Protein AF-A0A6N8BEB8-F1 (afdb_monomer_lite)

Structure (mmCIF, N/CA/C/O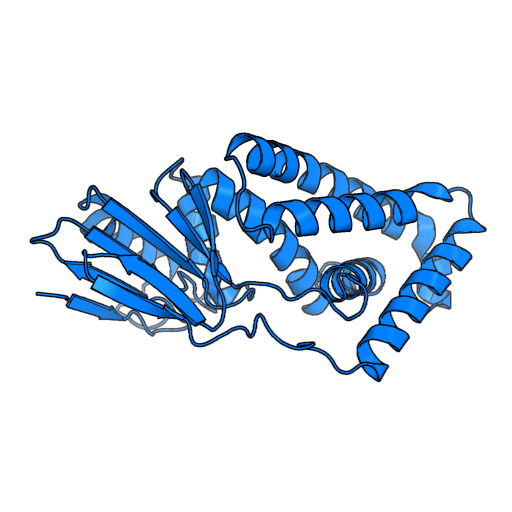 backbone):
data_AF-A0A6N8BEB8-F1
#
_entry.id   AF-A0A6N8BEB8-F1
#
loop_
_atom_site.group_PDB
_atom_site.id
_atom_site.type_symbol
_atom_site.label_atom_id
_atom_site.label_alt_id
_atom_site.label_comp_id
_atom_site.label_asym_id
_atom_site.label_entity_id
_atom_site.label_seq_id
_atom_site.pdbx_PDB_ins_code
_atom_site.Cartn_x
_atom_site.Cartn_y
_atom_site.Cartn_z
_atom_site.occupancy
_atom_site.B_iso_or_equiv
_atom_site.auth_seq_id
_atom_site.auth_comp_id
_atom_site.auth_asym_id
_atom_site.auth_atom_id
_atom_site.pdbx_PDB_model_num
ATOM 1 N N . MET A 1 1 ? -21.397 -2.251 20.536 1.00 59.94 1 MET A N 1
ATOM 2 C CA . MET A 1 1 ? -22.229 -1.569 19.515 1.00 59.94 1 MET A CA 1
ATOM 3 C C . MET A 1 1 ? -21.236 -0.918 18.598 1.00 59.94 1 MET A C 1
ATOM 5 O O . MET A 1 1 ? -20.531 -0.017 19.049 1.00 59.94 1 MET A O 1
ATOM 9 N N . LEU A 1 2 ? -21.157 -1.422 17.370 1.00 70.12 2 LEU A N 1
ATOM 10 C CA . LEU A 1 2 ? -20.237 -0.918 16.365 1.00 70.12 2 LEU A CA 1
ATOM 11 C C . LEU A 1 2 ? -20.570 0.546 16.073 1.00 70.12 2 LEU A C 1
ATOM 13 O O . LEU A 1 2 ? -21.728 0.891 15.826 1.00 70.12 2 LEU A O 1
ATOM 17 N N . LYS A 1 3 ? -19.563 1.409 16.151 1.00 73.38 3 LYS A N 1
ATOM 18 C CA . LYS A 1 3 ? -19.675 2.814 15.772 1.00 73.38 3 LYS A CA 1
ATOM 19 C C . LYS A 1 3 ? -18.838 3.043 14.525 1.00 73.38 3 LYS A C 1
ATOM 21 O O . LYS A 1 3 ? -17.680 2.635 14.473 1.00 73.38 3 LYS A O 1
ATOM 26 N N . LEU A 1 4 ? -19.434 3.719 13.548 1.00 73.06 4 LEU A N 1
ATOM 27 C CA . LEU A 1 4 ? -18.742 4.236 12.377 1.00 73.06 4 LEU A CA 1
ATOM 28 C C . LEU A 1 4 ? -18.465 5.722 12.605 1.00 73.06 4 LEU A C 1
ATOM 30 O O . LEU A 1 4 ? -19.387 6.512 12.806 1.00 73.06 4 LEU A O 1
ATOM 34 N N . CYS A 1 5 ? -17.192 6.095 12.584 1.00 68.06 5 CYS A N 1
ATOM 35 C CA . CYS A 1 5 ? -16.765 7.475 12.441 1.00 68.06 5 CYS A CA 1
ATOM 36 C C . CYS A 1 5 ? -16.209 7.631 11.029 1.00 68.06 5 CYS A C 1
ATOM 38 O O . CYS A 1 5 ? -15.211 7.011 10.671 1.00 68.06 5 CYS A O 1
ATOM 40 N N . MET A 1 6 ? -16.898 8.426 10.221 1.00 64.31 6 MET A N 1
ATOM 41 C CA . MET A 1 6 ? -16.512 8.697 8.847 1.00 64.31 6 MET A CA 1
ATOM 42 C C . MET A 1 6 ? -16.010 10.134 8.764 1.00 64.31 6 MET A C 1
ATOM 44 O O . MET A 1 6 ? -16.710 11.056 9.190 1.00 64.31 6 MET A O 1
ATOM 48 N N . ILE A 1 7 ? -14.802 10.325 8.241 1.00 62.53 7 ILE A N 1
ATOM 49 C CA . ILE A 1 7 ? -14.177 11.643 8.136 1.00 62.53 7 ILE A CA 1
ATOM 50 C C . ILE A 1 7 ? -14.038 11.977 6.656 1.00 62.53 7 ILE A C 1
ATOM 52 O O . ILE A 1 7 ? -12.959 11.935 6.074 1.00 62.53 7 ILE A O 1
ATOM 56 N N . LEU A 1 8 ? -15.172 12.318 6.040 1.00 57.31 8 LEU A N 1
ATOM 57 C CA . LEU A 1 8 ? -15.208 12.806 4.666 1.00 57.31 8 LEU A CA 1
ATOM 58 C C . LEU A 1 8 ? -14.978 14.311 4.677 1.00 57.31 8 LEU A C 1
ATOM 60 O O . LEU A 1 8 ? -15.895 15.093 4.926 1.00 57.31 8 LEU A O 1
ATOM 64 N N . SER A 1 9 ? -13.758 14.742 4.402 1.00 48.00 9 SER A N 1
ATOM 65 C CA . SER A 1 9 ? -13.562 16.125 3.957 1.00 48.00 9 SER A CA 1
ATOM 66 C C . SER A 1 9 ? -12.723 16.235 2.692 1.00 48.00 9 SER A C 1
ATOM 68 O O . SER A 1 9 ? -12.856 17.234 1.993 1.00 48.00 9 SER A O 1
ATOM 70 N N . SER A 1 10 ? -11.917 15.223 2.340 1.00 50.91 10 SER A N 1
ATOM 71 C CA . SER A 1 10 ? -11.175 15.197 1.064 1.00 50.91 10 SER A CA 1
ATOM 72 C C . SER A 1 10 ? -10.514 13.852 0.708 1.00 50.91 10 SER A C 1
ATOM 74 O O . SER A 1 10 ? -9.694 13.820 -0.202 1.00 50.91 10 SER A O 1
ATOM 76 N N . GLY A 1 11 ? -10.827 12.754 1.394 1.00 59.22 11 GLY A N 1
ATOM 77 C CA . GLY A 1 11 ? -10.307 11.410 1.119 1.00 59.22 11 GLY A CA 1
ATOM 78 C C . GLY A 1 11 ? -11.108 10.363 1.883 1.00 59.22 11 GLY A C 1
ATOM 79 O O . GLY A 1 11 ? -12.082 10.709 2.559 1.00 59.22 11 GLY A O 1
ATOM 80 N N . ASP A 1 12 ? -10.694 9.109 1.773 1.00 73.94 12 ASP A N 1
ATOM 81 C CA . ASP A 1 12 ? -11.498 7.957 2.174 1.00 73.94 12 ASP A CA 1
ATOM 82 C C . ASP A 1 12 ? -11.183 7.473 3.601 1.00 73.94 12 ASP A C 1
ATOM 84 O O . ASP A 1 12 ? -11.052 6.288 3.836 1.00 73.94 12 ASP A O 1
ATOM 88 N N . PHE A 1 13 ? -11.097 8.353 4.607 1.00 86.56 13 PHE A N 1
ATOM 89 C CA . PHE A 1 13 ? -10.799 7.912 5.980 1.00 86.56 13 PHE A CA 1
ATOM 90 C C . PHE A 1 13 ? -12.043 7.404 6.736 1.00 86.56 13 PHE A C 1
ATOM 92 O O . PHE A 1 13 ? -12.910 8.183 7.161 1.00 86.56 13 PHE A O 1
ATOM 99 N N . PHE A 1 14 ? -12.077 6.093 6.999 1.00 89.19 14 PHE A N 1
ATOM 100 C CA . PHE A 1 14 ? -13.080 5.440 7.841 1.00 89.19 14 PHE A CA 1
ATOM 101 C C . PHE A 1 14 ? -12.463 4.855 9.114 1.00 89.19 14 PHE A C 1
ATOM 103 O O . PHE A 1 14 ? -11.438 4.176 9.088 1.00 89.19 14 PHE A O 1
ATOM 110 N N . LEU A 1 15 ? -13.138 5.062 10.242 1.00 90.69 15 LEU A N 1
ATOM 111 C CA . LEU A 1 15 ? -12.816 4.424 11.511 1.00 90.69 15 LEU A CA 1
ATOM 112 C C . LEU A 1 15 ? -14.036 3.658 12.023 1.00 90.69 15 LEU A C 1
ATOM 114 O O . LEU A 1 15 ? -15.044 4.245 12.427 1.00 90.69 15 LEU A O 1
ATOM 118 N N . LEU A 1 16 ? -13.920 2.337 12.046 1.00 91.75 16 LEU A N 1
ATOM 119 C CA . LEU A 1 16 ? -14.873 1.438 12.686 1.00 91.75 16 LEU A CA 1
ATOM 120 C C . LEU A 1 16 ? -14.330 1.060 14.060 1.00 91.75 16 LEU A C 1
ATOM 122 O O . LEU A 1 16 ? -13.160 0.714 14.186 1.00 91.75 16 LEU A O 1
ATOM 126 N N . TYR A 1 17 ? -15.150 1.117 15.104 1.00 92.69 17 TYR A N 1
ATOM 127 C CA . TYR A 1 17 ? -14.704 0.699 16.432 1.00 92.69 17 TYR A CA 1
ATOM 128 C C . TYR A 1 17 ? -15.833 0.137 17.292 1.00 92.69 17 TYR A C 1
ATOM 130 O O . TYR A 1 17 ? -16.992 0.549 17.185 1.00 92.69 17 TYR A O 1
ATOM 138 N N . ASP A 1 18 ? -15.481 -0.768 18.204 1.00 91.44 18 ASP A N 1
ATOM 139 C CA . ASP A 1 18 ? -16.365 -1.224 19.275 1.00 91.44 18 ASP A CA 1
ATOM 140 C C . ASP A 1 18 ? -15.627 -1.154 20.614 1.00 91.44 18 ASP A C 1
ATOM 142 O O . ASP A 1 18 ? -14.751 -1.963 20.907 1.00 91.44 18 ASP A O 1
ATOM 146 N N . LYS A 1 19 ? -16.028 -0.192 21.455 1.00 89.56 19 LYS A N 1
ATOM 147 C CA . LYS A 1 19 ? -15.457 0.010 22.796 1.00 89.56 19 LYS A CA 1
ATOM 148 C C . LYS A 1 19 ? -15.661 -1.180 23.729 1.00 89.56 19 LYS A C 1
ATOM 150 O O . LYS A 1 19 ? -14.875 -1.357 24.643 1.00 89.56 19 LYS A O 1
ATOM 155 N N . LYS A 1 20 ? -16.716 -1.981 23.537 1.00 89.38 20 LYS A N 1
ATOM 156 C CA . LYS A 1 20 ? -16.955 -3.159 24.388 1.00 89.38 20 LYS A CA 1
ATOM 157 C C . LYS A 1 20 ? -15.998 -4.300 24.059 1.00 89.38 20 LYS A C 1
ATOM 159 O O . LYS A 1 20 ? -15.663 -5.073 24.943 1.00 89.38 20 LYS A O 1
ATOM 164 N N . LYS A 1 21 ? -15.609 -4.412 22.788 1.00 88.81 21 LYS A N 1
ATOM 165 C CA . LYS A 1 21 ? -14.668 -5.425 22.289 1.00 88.81 21 LYS A CA 1
ATOM 166 C C . LYS A 1 21 ? -13.223 -4.908 22.277 1.00 88.81 21 LYS A C 1
ATOM 168 O O . LYS A 1 21 ? -12.351 -5.584 21.749 1.00 88.81 21 LYS A O 1
ATOM 173 N N . ASP A 1 22 ? -13.014 -3.688 22.769 1.00 93.81 22 ASP A N 1
ATOM 174 C CA . ASP A 1 22 ? -11.758 -2.946 22.739 1.00 93.81 22 ASP A CA 1
ATOM 175 C C . ASP A 1 22 ? -10.965 -3.107 21.430 1.00 93.81 22 ASP A C 1
ATOM 177 O O . ASP A 1 22 ? -9.808 -3.524 21.393 1.00 93.81 22 ASP A O 1
ATOM 181 N N . THR A 1 23 ? -11.658 -2.861 20.316 1.00 94.88 23 THR A N 1
ATOM 182 C CA . THR A 1 23 ? -11.110 -3.045 18.971 1.00 94.88 23 THR A CA 1
ATOM 183 C C . THR A 1 23 ? -11.434 -1.849 18.080 1.00 94.88 23 THR A C 1
ATOM 185 O O . THR A 1 23 ? -12.540 -1.296 18.159 1.00 94.88 23 THR A O 1
ATOM 188 N N . CYS A 1 24 ? -10.514 -1.495 17.180 1.00 95.31 24 CYS A N 1
ATOM 189 C CA . CYS A 1 24 ? -10.757 -0.571 16.073 1.00 95.31 24 CYS A CA 1
ATOM 190 C C . CYS A 1 24 ? -10.187 -1.073 14.733 1.00 95.31 24 CYS A C 1
ATOM 192 O O . CYS A 1 24 ? -9.226 -1.837 14.687 1.00 95.31 24 CYS A O 1
ATOM 194 N N . LEU A 1 25 ? -10.801 -0.628 13.636 1.00 95.38 25 LEU A N 1
ATOM 195 C CA . LEU A 1 25 ? -10.371 -0.838 12.258 1.00 95.38 25 LEU A CA 1
ATOM 196 C C . LEU A 1 25 ? -10.294 0.519 11.558 1.00 95.38 25 LEU A C 1
ATOM 198 O O . LEU A 1 25 ? -11.311 1.186 11.349 1.00 95.38 25 LEU A O 1
ATOM 202 N N . VAL A 1 26 ? -9.076 0.906 11.202 1.00 95.31 26 VAL A N 1
ATOM 203 C CA . VAL A 1 26 ? -8.749 2.109 10.438 1.00 95.31 26 VAL A CA 1
ATOM 204 C C . VAL A 1 26 ? -8.699 1.721 8.964 1.00 95.31 26 VAL A C 1
ATOM 206 O O . VAL A 1 26 ? -7.881 0.897 8.575 1.00 95.31 26 VAL A O 1
ATOM 209 N N . THR A 1 27 ? -9.573 2.286 8.139 1.00 93.38 27 THR A N 1
ATOM 210 C CA . THR A 1 27 ? -9.623 2.015 6.696 1.00 93.38 27 THR A CA 1
ATOM 211 C C . THR A 1 27 ? -9.309 3.279 5.911 1.00 93.38 27 THR A C 1
ATOM 213 O O . THR A 1 27 ? -9.845 4.336 6.244 1.00 93.38 27 THR A O 1
ATOM 216 N N . ASP A 1 28 ? -8.450 3.153 4.895 1.00 91.06 28 ASP A N 1
ATOM 217 C CA . ASP A 1 28 ? -8.121 4.214 3.932 1.00 91.06 28 ASP A CA 1
ATOM 218 C C . ASP A 1 28 ? -7.786 5.555 4.609 1.00 91.06 28 ASP A C 1
ATOM 220 O O . ASP A 1 28 ? -8.343 6.610 4.319 1.00 91.06 28 ASP A O 1
ATOM 224 N N . CYS A 1 29 ? -6.856 5.516 5.567 1.00 88.75 29 CYS A N 1
ATOM 225 C CA . CYS A 1 29 ? -6.402 6.684 6.315 1.00 88.75 29 CYS A CA 1
ATOM 226 C C . CYS A 1 29 ? -5.677 7.685 5.402 1.00 88.75 29 CYS A C 1
ATOM 228 O O . CYS A 1 29 ? -4.447 7.751 5.392 1.00 88.75 29 CYS A O 1
ATOM 230 N N . GLY A 1 30 ? -6.425 8.481 4.641 1.00 83.94 30 GLY A N 1
ATOM 231 C CA . GLY A 1 30 ? -5.853 9.483 3.765 1.00 83.94 30 GLY A CA 1
ATOM 232 C C . GLY A 1 30 ? -6.780 10.622 3.349 1.00 83.94 30 GLY A C 1
ATOM 233 O O . GLY A 1 30 ? -7.982 10.637 3.618 1.00 83.94 30 GLY A O 1
ATOM 234 N N . GLY A 1 31 ? -6.166 11.635 2.736 1.00 77.62 31 GLY A N 1
ATOM 235 C CA . GLY A 1 31 ? -6.820 12.863 2.286 1.00 77.62 31 GLY A CA 1
ATOM 236 C C . GLY A 1 31 ? -6.114 13.496 1.087 1.00 77.62 31 GLY A C 1
ATOM 237 O O . GLY A 1 31 ? -4.887 13.567 1.051 1.00 77.62 31 GLY A O 1
ATOM 238 N N . ARG A 1 32 ? -6.876 14.018 0.116 1.00 67.69 32 ARG A N 1
ATOM 239 C CA . ARG A 1 32 ? -6.361 14.658 -1.116 1.00 67.69 32 ARG A CA 1
ATOM 240 C C . ARG A 1 32 ? -5.729 16.034 -0.902 1.00 67.69 32 ARG A C 1
ATOM 242 O O . ARG A 1 32 ? -5.237 16.633 -1.856 1.00 67.69 32 ARG A O 1
ATOM 249 N N . SER A 1 33 ? -5.760 16.583 0.313 1.00 56.56 33 SER A N 1
ATOM 250 C CA . SER A 1 33 ? -5.409 17.982 0.538 1.00 56.56 33 SER A CA 1
ATOM 251 C C . SER A 1 33 ? -4.602 18.267 1.807 1.00 56.56 33 SER A C 1
ATOM 253 O O . SER A 1 33 ? -5.086 18.097 2.924 1.00 56.56 33 SER A O 1
ATOM 255 N N . ASN A 1 34 ? -3.451 18.919 1.604 1.00 52.69 34 ASN A N 1
ATOM 256 C CA . ASN A 1 34 ? -2.717 19.679 2.626 1.00 52.69 34 ASN A CA 1
ATOM 257 C C . ASN A 1 34 ? -3.251 21.114 2.832 1.00 52.69 34 ASN A C 1
ATOM 259 O O . ASN A 1 34 ? -2.788 21.829 3.719 1.00 52.69 34 ASN A O 1
ATOM 263 N N . LYS A 1 35 ? -4.209 21.578 2.018 1.00 52.84 35 LYS A N 1
ATOM 264 C CA . LYS A 1 35 ? -4.905 22.854 2.247 1.00 52.84 35 LYS A CA 1
ATOM 265 C C . LYS A 1 35 ? -5.856 22.697 3.443 1.00 52.84 35 LYS A C 1
ATOM 267 O O . LYS A 1 35 ? -6.398 21.615 3.664 1.00 52.84 35 LYS A O 1
ATOM 272 N N . LYS A 1 36 ? -6.059 23.764 4.227 1.00 52.12 36 LYS A N 1
ATOM 273 C CA . LYS A 1 36 ? -7.033 23.809 5.335 1.00 52.12 36 LYS A CA 1
ATOM 274 C C . LYS A 1 36 ? -8.433 23.505 4.788 1.00 52.12 36 LYS A C 1
ATOM 276 O O . LYS A 1 36 ? -9.059 24.380 4.198 1.00 52.12 36 LYS A O 1
ATOM 281 N N . TYR A 1 37 ? -8.920 22.280 4.952 1.00 53.78 37 TYR A N 1
ATOM 282 C CA . TYR A 1 37 ? -10.279 21.920 4.554 1.00 53.78 37 TYR A CA 1
ATOM 283 C C . TYR A 1 37 ? -11.232 22.178 5.721 1.00 53.78 37 TYR A C 1
ATOM 285 O O . TYR A 1 37 ? -11.291 21.395 6.656 1.00 53.78 37 TYR A O 1
ATOM 293 N N . ILE A 1 38 ? -11.921 23.325 5.654 1.00 53.47 38 ILE A N 1
ATOM 294 C CA . ILE A 1 38 ? -13.363 23.623 5.862 1.00 53.47 38 ILE A CA 1
ATOM 295 C C . ILE A 1 38 ? -14.132 22.978 7.055 1.00 53.47 38 ILE A C 1
ATOM 297 O O . ILE A 1 38 ? -15.270 23.353 7.307 1.00 53.47 38 ILE A O 1
ATOM 301 N N . PHE A 1 39 ? -13.551 22.128 7.906 1.00 55.50 39 PHE A N 1
ATOM 302 C CA . PHE A 1 39 ? -14.134 21.772 9.206 1.00 55.50 39 PHE A CA 1
ATOM 303 C C . PHE A 1 39 ? -13.389 22.514 10.315 1.00 55.50 39 PHE A C 1
ATOM 305 O O . PHE A 1 39 ? -12.313 22.110 10.756 1.00 55.50 39 PHE A O 1
ATOM 312 N N . LYS A 1 40 ? -13.944 23.654 10.744 1.00 67.12 40 LYS A N 1
ATOM 313 C CA . LYS A 1 40 ? -13.368 24.506 11.803 1.00 67.12 40 LYS A CA 1
ATOM 314 C C . LYS A 1 40 ? -11.888 24.885 11.567 1.00 67.12 40 LYS A C 1
ATOM 316 O O . LYS A 1 40 ? -11.111 24.924 12.518 1.00 67.12 40 LYS A O 1
ATOM 321 N N . ASN A 1 41 ? -11.490 25.162 10.319 1.00 74.50 41 ASN A N 1
ATOM 322 C CA . ASN A 1 41 ? -10.129 25.584 9.93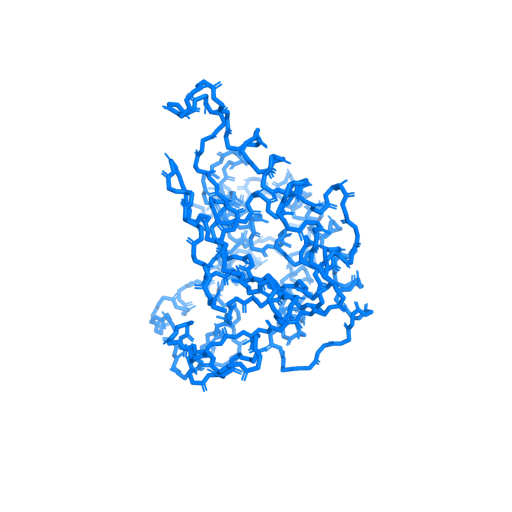7 1.00 74.50 41 ASN A CA 1
ATOM 323 C C . ASN A 1 41 ? -8.998 24.571 10.217 1.00 74.50 41 ASN A C 1
ATOM 325 O O . ASN A 1 41 ? -7.847 24.978 10.388 1.00 74.50 41 ASN A O 1
ATOM 329 N N . LYS A 1 42 ? -9.296 23.267 10.245 1.00 76.62 42 LYS A N 1
ATOM 330 C CA . LYS A 1 42 ? -8.302 22.198 10.433 1.00 76.62 42 LYS A CA 1
ATOM 331 C C . LYS A 1 42 ? -7.873 21.560 9.108 1.00 76.62 42 LYS A C 1
ATOM 333 O O . LYS A 1 42 ? -8.651 21.486 8.162 1.00 76.62 42 LYS A O 1
ATOM 338 N N . THR A 1 43 ? -6.620 21.128 9.024 1.00 79.81 43 THR A N 1
ATOM 339 C CA . THR A 1 43 ? -6.109 20.280 7.936 1.00 79.81 43 THR A CA 1
ATOM 340 C C . THR A 1 43 ? -6.478 18.813 8.176 1.00 79.81 43 THR A C 1
ATOM 342 O O . THR A 1 43 ? -6.890 18.444 9.277 1.00 79.81 43 THR A O 1
ATOM 345 N N . PHE A 1 44 ? -6.303 17.953 7.168 1.00 81.44 44 PHE A N 1
ATOM 346 C CA . PHE A 1 44 ? -6.430 16.503 7.356 1.00 81.44 44 PHE A CA 1
ATOM 347 C C . PHE A 1 44 ? -5.490 15.988 8.457 1.00 81.44 44 PHE A C 1
ATOM 349 O O . PHE A 1 44 ? -5.921 15.222 9.311 1.00 81.44 44 PHE A O 1
ATOM 356 N N . LEU A 1 45 ? -4.244 16.472 8.492 1.00 84.12 45 LEU A N 1
ATOM 357 C CA . LEU A 1 45 ? -3.258 16.076 9.501 1.00 84.12 45 LEU A CA 1
ATOM 358 C C . LEU A 1 45 ? -3.683 16.475 10.918 1.00 84.12 45 LEU A C 1
ATOM 360 O O . LEU A 1 45 ? -3.536 15.684 11.843 1.00 84.12 45 LEU A O 1
ATOM 364 N N . ASP A 1 46 ? -4.285 17.656 11.082 1.00 85.75 46 ASP A N 1
ATOM 365 C CA . ASP A 1 46 ? -4.838 18.073 12.376 1.00 85.75 46 ASP A CA 1
ATOM 366 C C . ASP A 1 46 ? -5.977 17.150 12.828 1.00 85.75 46 ASP A C 1
ATOM 368 O O . ASP A 1 46 ? -6.125 16.866 14.016 1.00 85.75 46 ASP A O 1
ATOM 372 N N . ILE A 1 47 ? -6.824 16.714 11.891 1.00 84.75 47 ILE A N 1
ATOM 373 C CA . ILE A 1 47 ? -7.932 15.804 12.191 1.00 84.75 47 ILE A CA 1
ATOM 374 C C . ILE A 1 47 ? -7.393 14.416 12.536 1.00 84.75 47 ILE A C 1
ATOM 376 O O . ILE A 1 47 ? -7.830 13.840 13.532 1.00 84.75 47 ILE A O 1
ATOM 380 N N . LEU A 1 48 ? -6.426 13.912 11.766 1.00 88.38 48 LEU A N 1
ATOM 381 C CA . LEU A 1 48 ? -5.750 12.648 12.030 1.00 88.38 48 LEU A CA 1
ATOM 382 C C . LEU A 1 48 ? -5.138 12.639 13.433 1.00 88.38 48 LEU A C 1
ATOM 384 O O . LEU A 1 48 ? -5.422 11.724 14.195 1.00 88.38 48 LEU A O 1
ATOM 388 N N . ASP A 1 49 ? -4.407 13.686 13.820 1.00 89.50 49 ASP A N 1
ATOM 389 C CA . ASP A 1 49 ? -3.812 13.780 15.159 1.00 89.50 49 ASP A CA 1
ATOM 390 C C . ASP A 1 49 ? -4.860 13.798 16.273 1.00 89.50 49 ASP A C 1
ATOM 392 O O . ASP A 1 49 ? -4.659 13.208 17.335 1.00 89.50 49 ASP A O 1
ATOM 396 N N . ILE A 1 50 ? -6.001 14.457 16.056 1.00 89.19 50 ILE A N 1
ATOM 397 C CA . ILE A 1 50 ? -7.095 14.457 17.033 1.00 89.19 50 ILE A CA 1
ATOM 398 C C . ILE A 1 50 ? -7.693 13.056 17.169 1.00 89.19 50 ILE A C 1
ATOM 400 O O . ILE A 1 50 ? -7.943 12.607 18.287 1.00 89.19 50 ILE A O 1
ATOM 404 N N . VAL A 1 51 ? -7.956 12.384 16.050 1.00 90.06 51 VAL A N 1
ATOM 405 C CA . VAL A 1 51 ? -8.584 11.058 16.021 1.00 90.06 51 VAL A CA 1
ATOM 406 C C . VAL A 1 51 ? -7.643 10.004 16.587 1.00 90.06 51 VAL A C 1
ATOM 408 O O . VAL A 1 51 ? -8.077 9.170 17.380 1.00 90.06 51 VAL A O 1
ATOM 411 N N . ASP A 1 52 ? -6.361 10.083 16.247 1.00 93.56 52 ASP A N 1
ATOM 412 C CA . ASP A 1 52 ? -5.326 9.206 16.772 1.00 93.56 52 ASP A CA 1
ATOM 413 C C . ASP A 1 52 ? -5.254 9.311 18.300 1.00 93.56 52 ASP A C 1
ATOM 415 O O . ASP A 1 52 ? -5.531 8.347 19.015 1.00 93.56 52 ASP A O 1
ATOM 419 N N . ASN A 1 53 ? -5.023 10.522 18.815 1.00 93.19 53 ASN A N 1
ATOM 420 C CA . ASN A 1 53 ? -4.815 10.742 20.245 1.00 93.19 53 ASN A CA 1
ATOM 421 C C . ASN A 1 53 ? -6.073 10.555 21.101 1.00 93.19 53 ASN A C 1
ATOM 423 O O . ASN A 1 53 ? -5.964 10.205 22.275 1.00 93.19 53 ASN A O 1
ATOM 427 N N . LYS A 1 54 ? -7.270 10.827 20.565 1.00 90.81 54 LYS A N 1
ATOM 428 C CA . LYS A 1 54 ? -8.519 10.750 21.348 1.00 90.81 54 LYS A CA 1
ATOM 429 C C . LYS A 1 54 ? -9.288 9.453 21.163 1.00 90.81 54 LYS A C 1
ATOM 431 O O . LYS A 1 54 ? -10.152 9.154 21.989 1.00 90.81 54 LYS A O 1
ATOM 436 N N . ILE A 1 55 ? -9.053 8.729 20.072 1.00 91.56 55 ILE A N 1
ATOM 437 C CA . ILE A 1 55 ? -9.859 7.564 19.709 1.00 91.56 55 ILE A CA 1
ATOM 438 C C . ILE A 1 55 ? -8.961 6.353 19.478 1.00 91.56 55 ILE A C 1
ATOM 440 O O . ILE A 1 55 ? -9.022 5.437 20.289 1.00 91.56 55 ILE A O 1
ATOM 444 N N . ILE A 1 56 ? -8.132 6.341 18.428 1.00 94.25 56 ILE A N 1
ATOM 445 C CA . ILE A 1 56 ? -7.412 5.130 17.981 1.00 94.25 56 ILE A CA 1
ATOM 446 C C . ILE A 1 56 ? -6.462 4.607 19.063 1.00 94.25 56 ILE A C 1
ATOM 448 O O . ILE A 1 56 ? -6.472 3.413 19.359 1.00 94.25 56 ILE A O 1
ATOM 452 N N . LYS A 1 57 ? -5.701 5.500 19.706 1.00 94.94 57 LYS A N 1
ATOM 453 C CA . LYS A 1 57 ? -4.703 5.140 20.724 1.00 94.94 57 LYS A CA 1
ATOM 454 C C . LYS A 1 57 ? -5.291 4.425 21.942 1.00 94.94 57 LYS A C 1
ATOM 456 O O . LYS A 1 57 ? -4.568 3.707 22.621 1.00 94.94 57 LYS A O 1
ATOM 461 N N . ASN A 1 58 ? -6.586 4.604 22.198 1.00 94.88 58 ASN A N 1
ATOM 462 C CA . ASN A 1 58 ? -7.269 4.080 23.381 1.00 94.88 58 ASN A CA 1
ATOM 463 C C . ASN A 1 58 ? -7.790 2.644 23.225 1.00 94.88 58 ASN A C 1
ATOM 465 O O . ASN A 1 58 ? -8.446 2.171 24.143 1.00 94.88 58 ASN A O 1
ATOM 469 N N . PHE A 1 59 ? -7.565 1.995 22.080 1.00 95.38 59 PHE A N 1
ATOM 470 C CA . PHE A 1 59 ? -7.949 0.598 21.855 1.00 95.38 59 PHE A CA 1
ATOM 471 C C . PHE A 1 59 ? -6.728 -0.304 21.930 1.00 95.38 59 PHE A C 1
ATOM 473 O O . PHE A 1 59 ? -5.730 0.015 21.289 1.00 95.38 59 PHE A O 1
ATOM 480 N N . ASP A 1 60 ? -6.793 -1.447 22.603 1.00 94.75 60 ASP A N 1
ATOM 481 C CA . ASP A 1 60 ? -5.678 -2.396 22.602 1.00 94.75 60 ASP A CA 1
ATOM 482 C C . ASP A 1 60 ? -5.551 -3.090 21.245 1.00 94.75 60 ASP A C 1
ATOM 484 O O . ASP A 1 60 ? -4.456 -3.120 20.680 1.00 94.75 60 ASP A O 1
ATOM 488 N N . ASN A 1 61 ? -6.673 -3.543 20.671 1.00 95.25 61 ASN A N 1
ATOM 489 C CA . ASN A 1 61 ? -6.685 -4.243 19.386 1.00 95.25 61 ASN A CA 1
ATOM 490 C C . ASN A 1 61 ? -6.902 -3.264 18.228 1.00 95.25 61 ASN A C 1
ATOM 492 O O . ASN A 1 61 ? -7.987 -2.688 18.074 1.00 95.25 61 ASN A O 1
ATOM 496 N N . LYS A 1 62 ? -5.891 -3.088 17.377 1.00 97.06 62 LYS A N 1
ATOM 497 C CA . LYS A 1 62 ? -5.933 -2.105 16.286 1.00 97.06 62 LYS A CA 1
ATOM 498 C C . LYS A 1 62 ? -5.640 -2.780 14.958 1.00 97.06 62 LYS A C 1
ATOM 500 O O . LYS A 1 62 ? -4.600 -3.405 14.780 1.00 97.06 62 LYS A O 1
ATOM 505 N N . TYR A 1 63 ? -6.518 -2.575 13.989 1.00 96.69 63 TYR A N 1
ATOM 506 C CA . TYR A 1 63 ? -6.370 -3.109 12.640 1.00 96.69 63 TYR A CA 1
ATOM 507 C C . TYR A 1 63 ? -6.333 -1.974 11.622 1.00 96.69 63 TYR A C 1
ATOM 509 O O . TYR A 1 63 ? -7.024 -0.966 11.785 1.00 96.69 63 TYR A O 1
ATOM 517 N N . ALA A 1 64 ? -5.558 -2.155 10.558 1.00 96.50 64 ALA A N 1
ATOM 518 C CA . ALA A 1 64 ? -5.523 -1.249 9.417 1.00 96.50 64 ALA A CA 1
ATOM 519 C C . ALA A 1 64 ? -5.965 -1.974 8.147 1.00 96.50 64 ALA A C 1
ATOM 521 O O . ALA A 1 64 ? -5.689 -3.159 7.977 1.00 96.50 64 ALA A O 1
ATOM 522 N N . LEU A 1 65 ? -6.645 -1.267 7.250 1.00 95.25 65 LEU A N 1
ATOM 523 C CA . LEU A 1 65 ? -7.029 -1.766 5.936 1.00 95.25 65 LEU A CA 1
ATOM 524 C C . LEU A 1 65 ? -6.811 -0.684 4.885 1.00 95.25 65 LEU A C 1
ATOM 526 O O . LEU A 1 65 ? -7.198 0.469 5.075 1.00 95.25 65 LEU A O 1
ATOM 530 N N . LEU A 1 66 ? -6.214 -1.077 3.767 1.00 92.81 66 LEU A N 1
ATOM 531 C CA . LEU A 1 66 ? -6.100 -0.251 2.575 1.00 92.81 66 LEU A CA 1
ATOM 532 C C . LEU A 1 66 ? -6.893 -0.908 1.445 1.00 92.81 66 LEU A C 1
ATOM 534 O O . LEU A 1 66 ? -6.693 -2.082 1.138 1.00 92.81 66 LEU A O 1
ATOM 538 N N . SER A 1 67 ? -7.812 -0.168 0.837 1.00 89.44 67 SER A N 1
ATOM 539 C CA . SER A 1 67 ? -8.698 -0.681 -0.206 1.00 89.44 67 SER A CA 1
ATOM 540 C C . SER A 1 67 ? -8.015 -0.724 -1.575 1.00 89.44 67 SER A C 1
ATOM 542 O O . SER A 1 67 ? -8.272 -1.631 -2.366 1.00 89.44 67 SER A O 1
ATOM 544 N N . HIS A 1 68 ? -7.127 0.236 -1.859 1.00 84.75 68 HIS A N 1
ATOM 545 C CA . HIS A 1 68 ? -6.320 0.309 -3.078 1.00 84.75 68 HIS A CA 1
ATOM 546 C C . HIS A 1 68 ? -5.112 1.252 -2.920 1.00 84.75 68 HIS A C 1
ATOM 548 O O . HIS A 1 68 ? -5.001 2.006 -1.958 1.00 84.75 68 HIS A O 1
ATOM 554 N N . LEU A 1 69 ? -4.172 1.198 -3.870 1.00 81.62 69 LEU A N 1
ATOM 555 C CA . LEU A 1 69 ? -2.844 1.820 -3.752 1.00 81.62 69 LEU A CA 1
ATOM 556 C C . LEU A 1 69 ? -2.750 3.243 -4.324 1.00 81.62 69 LEU A C 1
ATOM 558 O O . LEU A 1 69 ? -1.868 3.542 -5.131 1.00 81.62 69 LEU A O 1
ATOM 562 N N . HIS A 1 70 ? -3.631 4.143 -3.896 1.00 80.88 70 HIS A N 1
ATOM 563 C CA . HIS A 1 70 ? -3.510 5.568 -4.214 1.00 80.88 70 HIS A CA 1
ATOM 564 C C . HIS A 1 70 ? -3.063 6.378 -2.990 1.00 80.88 70 HIS A C 1
ATOM 566 O O . HIS A 1 70 ? -3.442 6.084 -1.857 1.00 80.88 70 HIS A O 1
ATOM 572 N N . SER A 1 71 ? -2.236 7.408 -3.204 1.00 80.25 71 SER A N 1
ATOM 573 C CA . SER A 1 71 ? -1.640 8.199 -2.111 1.00 80.25 71 SER A CA 1
ATOM 574 C C . SER A 1 71 ? -2.664 8.870 -1.208 1.00 80.25 71 SER A C 1
ATOM 576 O O . SER A 1 71 ? -2.417 9.025 -0.017 1.00 80.25 71 SER A O 1
ATOM 578 N N . ASP A 1 72 ? -3.816 9.251 -1.748 1.00 81.38 72 ASP A N 1
ATOM 579 C CA . ASP A 1 72 ? -4.919 9.841 -0.995 1.00 81.38 72 ASP A CA 1
ATOM 580 C C . ASP A 1 72 ? -5.652 8.852 -0.077 1.00 81.38 72 ASP A C 1
ATOM 582 O O . ASP A 1 72 ? -6.502 9.293 0.688 1.00 81.38 72 ASP A O 1
ATOM 586 N N . HIS A 1 73 ? -5.287 7.563 -0.086 1.00 87.25 73 HIS A N 1
ATOM 587 C CA . HIS A 1 73 ? -5.840 6.529 0.801 1.00 87.25 73 HIS A CA 1
ATOM 588 C C . HIS A 1 73 ? -4.866 6.084 1.893 1.00 87.25 73 HIS A C 1
ATOM 590 O O . HIS A 1 73 ? -5.296 5.539 2.905 1.00 87.25 73 HIS A O 1
ATOM 596 N N . TYR A 1 74 ? -3.556 6.295 1.719 1.00 89.12 74 TYR A N 1
ATOM 597 C CA . TYR A 1 74 ? -2.564 5.836 2.699 1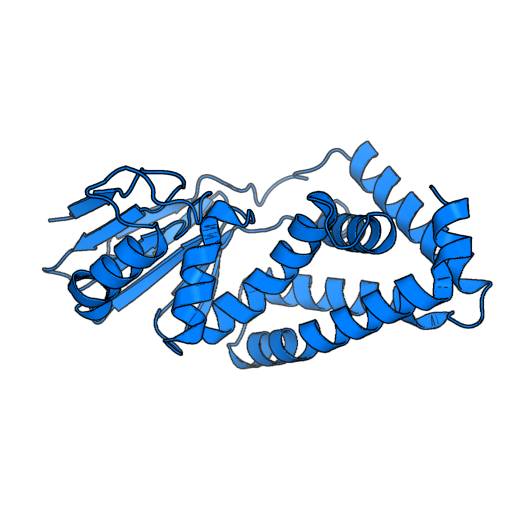.00 89.12 74 TYR A CA 1
ATOM 598 C C . TYR A 1 74 ? -1.657 6.929 3.266 1.00 89.12 74 TYR A C 1
ATOM 600 O O . TYR A 1 74 ? -0.879 6.650 4.179 1.00 89.12 74 TYR A O 1
ATOM 608 N N . ASN A 1 75 ? -1.721 8.171 2.777 1.00 86.94 75 ASN A N 1
ATOM 609 C CA . ASN A 1 75 ? -0.833 9.229 3.265 1.00 86.94 75 ASN A CA 1
ATOM 610 C C . ASN A 1 75 ? -0.989 9.521 4.768 1.00 86.94 75 ASN A C 1
ATOM 612 O O . ASN A 1 75 ? -0.023 9.935 5.395 1.00 86.94 75 ASN A O 1
ATOM 616 N N . GLY A 1 76 ? -2.147 9.274 5.380 1.00 90.56 76 GLY A N 1
ATOM 617 C CA . GLY A 1 76 ? -2.311 9.318 6.833 1.00 90.56 76 GLY A CA 1
ATOM 618 C C . GLY A 1 76 ? -1.619 8.155 7.545 1.00 90.56 76 GLY A C 1
ATOM 619 O O . GLY A 1 76 ? -0.981 8.377 8.572 1.00 90.56 76 GLY A O 1
ATOM 620 N N . PHE A 1 77 ? -1.632 6.943 6.981 1.00 93.62 77 PHE A N 1
ATOM 621 C CA . PHE A 1 77 ? -0.822 5.835 7.503 1.00 93.62 77 PHE A CA 1
ATOM 622 C C . PHE A 1 77 ? 0.682 6.142 7.442 1.00 93.62 77 PHE A C 1
ATOM 624 O O . PHE A 1 77 ? 1.389 5.863 8.404 1.00 93.62 77 PHE A O 1
ATOM 631 N N . GLU A 1 78 ? 1.162 6.804 6.384 1.00 90.69 78 GLU A N 1
ATOM 632 C CA . GLU A 1 78 ? 2.557 7.278 6.300 1.00 90.69 78 GLU A CA 1
ATOM 633 C C . GLU A 1 78 ? 2.902 8.287 7.413 1.00 90.69 78 GLU A C 1
ATOM 635 O O . GLU A 1 78 ? 4.040 8.359 7.872 1.00 90.69 78 GLU A O 1
ATOM 640 N N . GLN A 1 79 ? 1.939 9.085 7.878 1.00 90.69 79 GLN A N 1
ATOM 641 C CA . GLN A 1 79 ? 2.164 9.986 9.014 1.00 90.69 79 GLN A CA 1
ATOM 642 C C . GLN A 1 79 ? 2.145 9.240 10.345 1.00 90.69 79 GLN A C 1
ATOM 644 O O . GLN A 1 79 ? 2.954 9.543 11.221 1.00 90.69 79 GLN A O 1
ATOM 649 N N . LEU A 1 80 ? 1.264 8.249 10.490 1.00 94.19 80 LEU A N 1
ATOM 650 C CA . LEU A 1 80 ? 1.232 7.387 11.669 1.00 94.19 80 LEU A CA 1
ATOM 651 C C . LEU A 1 80 ? 2.525 6.570 11.796 1.00 94.19 80 LEU A C 1
ATOM 653 O O . LEU A 1 80 ? 3.064 6.491 12.895 1.00 94.19 80 LEU A O 1
ATOM 657 N N . SER A 1 81 ? 3.081 6.050 10.695 1.00 92.75 81 SER A N 1
ATOM 658 C CA . SER A 1 81 ? 4.330 5.266 10.705 1.00 92.75 81 SER A CA 1
ATOM 659 C C . SER A 1 81 ? 5.562 6.074 11.110 1.00 92.75 81 SER A C 1
ATOM 661 O O . SER A 1 81 ? 6.567 5.506 11.517 1.00 92.75 81 SER A O 1
ATOM 663 N N . LYS A 1 82 ? 5.504 7.408 11.037 1.00 91.25 82 LYS A N 1
ATOM 664 C CA . LYS A 1 82 ? 6.569 8.287 11.553 1.00 91.25 82 LYS A CA 1
ATOM 665 C C . LYS A 1 82 ? 6.502 8.483 13.067 1.00 91.25 82 LYS A C 1
ATOM 667 O O . LYS A 1 82 ? 7.476 8.937 13.658 1.00 91.25 82 LYS A O 1
ATOM 672 N N . LYS A 1 83 ? 5.347 8.215 13.679 1.00 93.50 83 LYS A N 1
ATOM 673 C CA . LYS A 1 83 ? 5.075 8.459 15.105 1.00 93.50 83 LYS A CA 1
ATOM 674 C C . LYS A 1 83 ? 5.017 7.171 15.914 1.00 93.50 83 LYS A C 1
ATOM 676 O O . LYS A 1 83 ? 5.337 7.186 17.098 1.00 93.50 83 LYS A O 1
ATOM 681 N N . HIS A 1 84 ? 4.601 6.084 15.276 1.00 95.12 84 HIS A N 1
ATOM 682 C CA . HIS A 1 84 ? 4.317 4.816 15.922 1.00 95.12 84 HIS A CA 1
ATOM 683 C C . HIS A 1 84 ? 5.015 3.676 15.188 1.00 95.12 84 HIS A C 1
ATOM 685 O O . HIS A 1 84 ? 5.070 3.654 13.960 1.00 95.12 84 HIS A O 1
ATOM 691 N N . LEU A 1 85 ? 5.489 2.707 15.964 1.00 93.62 85 LEU A N 1
ATOM 692 C CA . 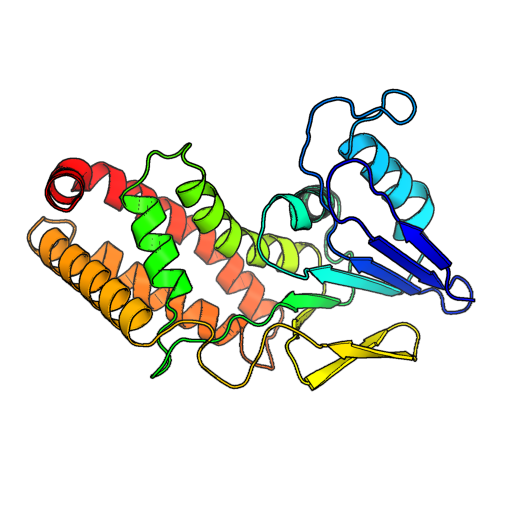LEU A 1 85 ? 6.006 1.429 15.489 1.00 93.62 85 LEU A CA 1
ATOM 693 C C . LEU A 1 85 ? 5.070 0.333 15.995 1.00 93.62 85 LEU A C 1
ATOM 695 O O . LEU A 1 85 ? 4.640 0.399 17.148 1.00 93.62 85 LEU A O 1
ATOM 699 N N . ASP A 1 86 ? 4.761 -0.660 15.160 1.00 93.94 86 ASP A N 1
ATOM 700 C CA . ASP A 1 86 ? 3.914 -1.800 15.547 1.00 93.94 86 ASP A CA 1
ATOM 701 C C . ASP A 1 86 ? 2.566 -1.390 16.152 1.00 93.94 86 ASP A C 1
ATOM 703 O O . ASP A 1 86 ? 2.063 -2.005 17.097 1.00 93.94 86 ASP A O 1
ATOM 707 N N . TYR A 1 87 ? 1.995 -0.316 15.610 1.00 96.75 87 TYR A N 1
ATOM 708 C CA . TYR A 1 87 ? 0.775 0.293 16.111 1.00 96.75 87 TYR A CA 1
ATOM 709 C C . TYR A 1 87 ? -0.455 -0.570 15.853 1.00 96.75 87 TYR A C 1
ATOM 711 O O . TYR A 1 87 ? -1.332 -0.658 16.711 1.00 96.75 87 TYR A O 1
ATOM 719 N N . PHE A 1 88 ? -0.506 -1.213 14.685 1.00 96.56 88 PHE A N 1
ATOM 720 C CA . PHE A 1 88 ? -1.561 -2.149 14.318 1.00 96.56 88 PHE A CA 1
ATOM 721 C C . PHE A 1 88 ? -1.118 -3.597 14.533 1.00 96.56 88 PHE A C 1
ATOM 723 O O . PHE A 1 88 ? 0.014 -3.981 14.234 1.00 96.56 88 PHE A O 1
ATOM 730 N N . ASP A 1 89 ? -2.039 -4.442 14.981 1.00 94.56 89 ASP A N 1
ATOM 731 C CA . ASP A 1 89 ? -1.828 -5.884 15.075 1.00 94.56 89 ASP A CA 1
ATOM 732 C C . ASP A 1 89 ? -1.728 -6.513 13.685 1.00 94.56 89 ASP A C 1
ATOM 734 O O . ASP A 1 89 ? -0.881 -7.374 13.430 1.00 94.56 89 ASP A O 1
ATOM 738 N N . CYS A 1 90 ? -2.571 -6.051 12.760 1.00 93.44 90 CYS A N 1
ATOM 739 C CA . CYS A 1 90 ? -2.555 -6.482 11.372 1.00 93.44 90 CYS A CA 1
ATOM 740 C C . CYS A 1 90 ? -2.923 -5.341 10.423 1.00 93.44 90 CYS A C 1
ATOM 742 O O . CYS A 1 90 ? -3.879 -4.598 10.670 1.00 93.44 90 CYS A O 1
ATOM 744 N N . PHE A 1 91 ? -2.186 -5.251 9.319 1.00 94.25 91 PHE A N 1
ATOM 745 C CA . PHE A 1 91 ? -2.489 -4.377 8.196 1.00 94.25 91 PHE A CA 1
ATOM 746 C C . PHE A 1 91 ? -2.918 -5.219 6.997 1.00 94.25 91 PHE A C 1
ATOM 748 O O . PHE A 1 91 ? -2.144 -6.003 6.444 1.00 94.25 91 PHE A O 1
ATOM 755 N N . PHE A 1 92 ? -4.169 -5.045 6.590 1.00 93.38 92 PHE A N 1
ATOM 756 C CA . PHE A 1 92 ? -4.743 -5.669 5.411 1.00 93.38 92 PHE A CA 1
ATOM 757 C C . PHE A 1 92 ? -4.435 -4.823 4.173 1.00 93.38 92 PHE A C 1
ATOM 759 O O . PHE A 1 92 ? -4.929 -3.703 4.035 1.00 93.38 92 PHE A O 1
ATOM 766 N N . LEU A 1 93 ? -3.603 -5.354 3.282 1.00 90.69 93 LEU A N 1
ATOM 767 C CA . LEU A 1 93 ? -3.288 -4.747 1.992 1.00 90.69 93 LEU A CA 1
ATOM 768 C C . LEU A 1 93 ? -4.158 -5.355 0.890 1.00 90.69 93 LEU A C 1
ATOM 770 O O . LEU A 1 93 ? -4.450 -6.550 0.937 1.00 90.69 93 LEU A O 1
ATOM 774 N N . PRO A 1 94 ? -4.542 -4.581 -0.132 1.00 89.00 94 PRO A N 1
ATOM 775 C CA . PRO A 1 94 ? -5.325 -5.116 -1.230 1.00 89.00 94 PRO A CA 1
ATOM 776 C C . PRO A 1 94 ? -4.456 -6.076 -2.045 1.00 89.00 94 PRO A C 1
ATOM 778 O O . PRO A 1 94 ? -3.306 -5.774 -2.363 1.00 89.00 94 PRO A O 1
ATOM 781 N N . TYR A 1 95 ? -4.999 -7.242 -2.382 1.00 85.31 95 TYR A N 1
ATOM 782 C CA . TYR A 1 95 ? -4.312 -8.224 -3.210 1.00 85.31 95 TYR A CA 1
ATOM 783 C C . TYR A 1 95 ? -4.000 -7.636 -4.588 1.00 85.31 95 TYR A C 1
ATOM 785 O O . TYR A 1 95 ? -4.872 -7.095 -5.264 1.00 85.31 95 TYR A O 1
ATOM 793 N N . ILE A 1 96 ? -2.760 -7.775 -5.037 1.00 79.19 96 ILE A N 1
ATOM 794 C CA . ILE A 1 96 ? -2.383 -7.420 -6.398 1.00 79.19 96 ILE A CA 1
ATOM 795 C C . ILE A 1 96 ? -2.263 -8.711 -7.187 1.00 79.19 96 ILE A C 1
ATOM 797 O O . ILE A 1 96 ? -1.354 -9.505 -6.955 1.00 79.19 96 ILE A O 1
ATOM 801 N N . ALA A 1 97 ? -3.182 -8.915 -8.128 1.00 70.62 97 ALA A N 1
ATOM 802 C CA . ALA A 1 97 ? -3.117 -10.078 -8.993 1.00 70.62 97 ALA A CA 1
ATOM 803 C C . ALA A 1 97 ? -1.885 -9.992 -9.908 1.00 70.62 97 ALA A C 1
ATOM 805 O O . ALA A 1 97 ? -1.734 -8.987 -10.620 1.00 70.62 97 ALA A O 1
ATOM 806 N N . PRO A 1 98 ? -1.040 -11.038 -9.962 1.00 67.00 98 PRO A N 1
ATOM 807 C CA . PRO A 1 98 ? -0.074 -11.151 -11.035 1.00 67.00 98 PRO A CA 1
ATOM 808 C C . PRO A 1 98 ? -0.833 -11.263 -12.365 1.00 67.00 98 PRO A C 1
ATOM 810 O O . PRO A 1 98 ? -1.935 -11.812 -12.456 1.00 67.00 98 PRO A O 1
ATOM 813 N N . GLY A 1 99 ? -0.246 -10.724 -13.426 1.00 64.19 99 GLY A N 1
ATOM 814 C CA . GLY A 1 99 ? -0.703 -10.944 -14.790 1.00 64.19 99 GLY A CA 1
ATOM 815 C C . GLY A 1 99 ? -0.572 -12.415 -15.204 1.00 64.19 99 GLY A C 1
ATOM 816 O O . GLY A 1 99 ? -0.084 -13.276 -14.466 1.00 64.19 99 GLY A O 1
ATOM 817 N N . LYS A 1 100 ? -1.000 -12.734 -16.431 1.00 60.88 100 LYS A N 1
ATOM 818 C CA . LYS A 1 100 ? -0.872 -14.102 -16.963 1.00 60.88 100 LYS A CA 1
ATOM 819 C C . LYS A 1 100 ? 0.585 -14.580 -16.923 1.00 60.88 100 LYS A C 1
ATOM 821 O O . LYS A 1 100 ? 1.491 -13.814 -17.221 1.00 60.88 100 LYS A O 1
ATOM 826 N N . LYS A 1 101 ? 0.801 -15.866 -16.615 1.00 60.88 101 LYS A N 1
ATOM 827 C CA . LYS A 1 101 ? 2.133 -16.494 -16.463 1.00 60.88 101 LYS A CA 1
ATOM 828 C C . LYS A 1 101 ? 2.975 -15.954 -15.289 1.00 60.88 101 LYS A C 1
ATOM 830 O O . LYS A 1 101 ? 4.191 -16.089 -15.323 1.00 60.88 101 LYS A O 1
ATOM 835 N N . GLY A 1 102 ? 2.353 -15.345 -14.275 1.00 61.62 102 GLY A N 1
ATOM 836 C CA . GLY A 1 102 ? 3.070 -14.835 -13.098 1.00 61.62 102 GLY A CA 1
ATOM 837 C C . GLY A 1 102 ? 3.794 -13.506 -13.332 1.00 61.62 102 GLY A C 1
ATOM 838 O O . GLY A 1 102 ? 4.597 -13.098 -12.505 1.00 61.62 102 GLY A O 1
ATOM 839 N N . CYS A 1 103 ? 3.537 -12.811 -14.448 1.00 65.12 103 CYS A N 1
ATOM 840 C CA . CYS A 1 103 ? 4.182 -11.524 -14.699 1.00 65.12 103 CYS A CA 1
ATOM 841 C C . CYS A 1 103 ? 3.544 -10.412 -13.856 1.00 65.12 103 CYS A C 1
ATOM 843 O O . CYS A 1 103 ? 2.350 -10.130 -13.955 1.00 65.12 103 CYS A O 1
ATOM 845 N N . HIS A 1 104 ? 4.341 -9.724 -13.047 1.00 76.31 104 HIS A N 1
ATOM 846 C CA . HIS A 1 104 ? 3.869 -8.576 -12.274 1.00 76.31 104 HIS A CA 1
ATOM 847 C C . HIS A 1 104 ? 3.798 -7.324 -13.147 1.00 76.31 104 HIS A C 1
ATOM 849 O O . HIS A 1 104 ? 4.677 -6.468 -13.124 1.00 76.31 104 HIS A O 1
ATOM 855 N N . ILE A 1 105 ? 2.727 -7.211 -13.929 1.00 76.56 105 ILE A N 1
ATOM 856 C CA . ILE A 1 105 ? 2.490 -6.090 -14.849 1.00 76.56 105 ILE A CA 1
ATOM 857 C C . ILE A 1 105 ? 2.563 -4.718 -14.167 1.00 76.56 105 ILE A C 1
ATOM 859 O O . ILE A 1 105 ? 3.062 -3.764 -14.755 1.00 76.56 105 ILE A O 1
ATOM 863 N N . LEU A 1 106 ? 2.124 -4.613 -12.908 1.00 76.19 106 LEU A N 1
ATOM 864 C CA . LEU A 1 106 ? 2.235 -3.367 -12.149 1.00 76.19 106 LEU A CA 1
ATOM 865 C C . LEU A 1 106 ? 3.687 -2.969 -11.874 1.00 76.19 106 LEU A C 1
ATOM 867 O O . LEU A 1 106 ? 3.969 -1.777 -11.837 1.00 76.19 106 LEU A O 1
ATOM 871 N N . ILE A 1 107 ? 4.600 -3.933 -11.729 1.00 79.06 107 ILE A N 1
ATOM 872 C CA . ILE A 1 107 ? 6.034 -3.663 -11.568 1.00 79.06 107 ILE A CA 1
ATOM 873 C C . ILE A 1 107 ? 6.606 -3.137 -12.876 1.00 79.06 107 ILE A C 1
ATOM 875 O O . ILE A 1 107 ? 7.270 -2.106 -12.873 1.00 79.06 107 ILE A O 1
ATOM 879 N N . ASP A 1 108 ? 6.307 -3.804 -13.994 1.00 79.50 108 ASP A N 1
ATOM 880 C CA . ASP A 1 108 ? 6.763 -3.365 -15.315 1.00 79.50 108 ASP A CA 1
ATOM 881 C C . ASP A 1 108 ? 6.263 -1.937 -15.604 1.00 79.50 108 ASP A C 1
ATOM 883 O O . ASP A 1 108 ? 7.047 -1.066 -15.978 1.00 79.50 108 ASP A O 1
ATOM 887 N N . CYS A 1 109 ? 4.985 -1.658 -15.331 1.00 79.19 109 CYS A N 1
ATOM 888 C CA . CYS A 1 109 ? 4.419 -0.314 -15.434 1.00 79.19 109 CYS A CA 1
ATOM 889 C C . CYS A 1 109 ? 5.085 0.682 -14.476 1.00 79.19 109 CYS A C 1
ATOM 891 O O . CYS A 1 109 ? 5.364 1.808 -14.882 1.00 79.19 109 CYS A O 1
ATOM 893 N N . ALA A 1 110 ? 5.349 0.296 -13.224 1.00 80.44 110 ALA A N 1
ATOM 894 C CA . ALA A 1 110 ? 5.973 1.176 -12.240 1.00 80.44 110 ALA A CA 1
ATOM 895 C C . ALA A 1 110 ? 7.404 1.560 -12.644 1.00 80.44 110 ALA A C 1
ATOM 897 O O . ALA A 1 110 ? 7.775 2.731 -12.573 1.00 80.44 110 ALA A O 1
ATOM 898 N N . ILE A 1 111 ? 8.190 0.594 -13.123 1.00 82.81 111 ILE A N 1
ATOM 899 C CA . ILE A 1 111 ? 9.547 0.828 -13.625 1.00 82.81 111 ILE A CA 1
ATOM 900 C C . ILE A 1 111 ? 9.507 1.746 -14.853 1.00 82.81 111 ILE A C 1
ATOM 902 O O . ILE A 1 111 ? 10.207 2.757 -14.875 1.00 82.81 111 ILE A O 1
ATOM 906 N N . LEU A 1 112 ? 8.665 1.437 -15.849 1.00 80.88 112 LEU A N 1
ATOM 907 C CA . LEU A 1 112 ? 8.528 2.256 -17.060 1.00 80.88 112 LEU A CA 1
ATOM 908 C C . LEU A 1 112 ? 8.148 3.697 -16.714 1.00 80.88 112 LEU A C 1
ATOM 910 O O . LEU A 1 112 ? 8.811 4.635 -17.150 1.00 80.88 112 LEU A O 1
ATOM 914 N N . CYS A 1 113 ? 7.121 3.879 -15.883 1.00 80.44 113 CYS A N 1
ATOM 915 C CA . CYS A 1 113 ? 6.676 5.200 -15.461 1.00 80.44 113 CYS A CA 1
ATOM 916 C C . CYS A 1 113 ? 7.765 5.964 -14.698 1.00 80.44 113 CYS A C 1
ATOM 918 O O . CYS A 1 113 ? 7.906 7.169 -14.895 1.00 80.44 113 CYS A O 1
ATOM 920 N N . PHE A 1 114 ? 8.541 5.285 -13.848 1.00 81.56 114 PHE A N 1
ATOM 921 C CA . PHE A 1 114 ? 9.633 5.909 -13.102 1.00 81.56 114 PHE A CA 1
ATOM 922 C C . PHE A 1 114 ? 10.746 6.435 -14.018 1.00 81.56 114 PHE A C 1
ATOM 924 O O . PHE A 1 114 ? 11.266 7.532 -13.789 1.00 81.56 114 PHE A O 1
ATOM 931 N N . LEU A 1 115 ? 11.112 5.651 -15.036 1.00 81.00 115 LEU A N 1
ATOM 932 C CA . LEU A 1 115 ? 12.196 5.975 -15.963 1.00 81.00 115 LEU A CA 1
ATOM 933 C C . LEU A 1 115 ? 11.785 7.043 -16.984 1.00 81.00 115 LEU A C 1
ATOM 935 O O . LEU A 1 115 ? 12.539 7.983 -17.217 1.00 81.00 115 LEU A O 1
ATOM 939 N N . ILE A 1 116 ? 10.587 6.916 -17.561 1.00 80.88 116 ILE A N 1
ATOM 940 C CA . ILE A 1 116 ? 10.120 7.752 -18.676 1.00 80.88 116 ILE A CA 1
ATOM 941 C C . ILE A 1 116 ? 9.667 9.134 -18.200 1.00 80.88 116 ILE A C 1
ATOM 943 O O . ILE A 1 116 ? 9.990 10.150 -18.816 1.00 80.88 116 ILE A O 1
ATOM 947 N N . TYR A 1 117 ? 8.901 9.206 -17.110 1.00 78.00 117 TYR A N 1
ATOM 948 C CA . TYR A 1 117 ? 8.280 10.467 -16.719 1.00 78.00 117 TYR A CA 1
ATOM 949 C C . TYR A 1 117 ? 9.191 11.335 -15.835 1.00 78.00 117 TYR A C 1
ATOM 951 O O . TYR A 1 117 ? 10.011 10.837 -15.051 1.00 78.00 117 TYR A O 1
ATOM 959 N N . PRO A 1 118 ? 9.035 12.674 -15.874 1.00 74.06 118 PRO A N 1
ATOM 960 C CA . PRO A 1 118 ? 9.662 13.581 -14.914 1.00 74.06 118 PRO A CA 1
ATOM 961 C C . PRO A 1 118 ? 9.441 13.142 -13.455 1.00 74.06 118 PRO A C 1
ATOM 963 O O . PRO A 1 118 ? 8.378 12.614 -13.120 1.00 74.06 118 PRO A O 1
ATOM 966 N N . LYS A 1 119 ? 10.413 13.395 -12.559 1.00 70.12 119 LYS A N 1
ATOM 967 C CA . LYS A 1 119 ? 10.332 13.009 -11.127 1.00 70.12 119 LYS A CA 1
ATOM 968 C C . LYS A 1 119 ? 9.039 13.508 -10.448 1.00 70.12 119 LYS A C 1
ATOM 970 O O . LYS A 1 119 ? 8.547 12.868 -9.523 1.00 70.12 119 LYS A O 1
ATOM 975 N N . HIS A 1 120 ? 8.469 14.613 -10.934 1.00 65.19 120 HIS A N 1
ATOM 976 C CA . HIS A 1 120 ? 7.268 15.258 -10.388 1.00 65.19 120 HIS A CA 1
ATOM 977 C C . HIS A 1 120 ? 5.953 14.877 -11.090 1.00 65.19 120 HIS A C 1
ATOM 979 O O . HIS A 1 120 ? 4.902 15.405 -10.733 1.00 65.19 120 HIS A O 1
ATOM 985 N N . PHE A 1 121 ? 5.983 13.993 -12.091 1.00 70.00 121 PHE A N 1
ATOM 986 C CA . PHE A 1 121 ? 4.777 13.593 -12.814 1.00 70.00 121 PHE A CA 1
ATOM 987 C C . PHE A 1 121 ? 3.925 12.619 -11.988 1.00 70.00 121 PHE A C 1
ATOM 989 O O . PHE A 1 121 ? 4.454 11.770 -11.268 1.00 70.00 121 PHE A O 1
ATOM 996 N N . THR A 1 122 ? 2.600 12.701 -12.114 1.00 60.41 122 THR A N 1
ATOM 997 C CA . THR A 1 122 ? 1.642 11.890 -11.336 1.00 60.41 122 THR A CA 1
ATOM 998 C C . THR A 1 122 ? 1.861 10.380 -11.497 1.00 60.41 122 THR A C 1
ATOM 1000 O O . THR A 1 122 ? 1.769 9.639 -10.519 1.00 60.41 122 THR A O 1
ATOM 1003 N N . SER A 1 123 ? 2.240 9.919 -12.691 1.00 60.31 123 SER A N 1
ATOM 1004 C CA . SER A 1 123 ? 2.572 8.511 -12.970 1.00 60.31 123 SER A CA 1
ATOM 1005 C C . SER A 1 123 ? 3.829 8.024 -12.231 1.00 60.31 123 SER A C 1
ATOM 1007 O O . SER A 1 123 ? 3.879 6.890 -11.747 1.00 60.31 123 SER A O 1
ATOM 1009 N N . THR A 1 124 ? 4.835 8.890 -12.078 1.00 59.69 124 THR A N 1
ATOM 1010 C CA . THR A 1 124 ? 6.039 8.617 -11.273 1.00 59.69 124 THR A CA 1
ATOM 1011 C C . THR A 1 124 ? 5.684 8.499 -9.795 1.00 59.69 124 THR A C 1
ATOM 1013 O O . THR A 1 124 ? 6.206 7.634 -9.091 1.00 59.69 124 THR A O 1
ATOM 1016 N N . VAL A 1 125 ? 4.753 9.337 -9.325 1.00 63.28 125 VAL A N 1
ATOM 1017 C CA . VAL A 1 125 ? 4.241 9.286 -7.951 1.00 63.28 125 VAL A CA 1
ATOM 1018 C C . VAL A 1 125 ? 3.522 7.961 -7.702 1.00 63.28 125 VAL A C 1
ATOM 1020 O O . VAL A 1 125 ? 3.863 7.287 -6.740 1.00 63.28 125 VAL A O 1
ATOM 1023 N N . LEU A 1 126 ? 2.629 7.515 -8.592 1.00 64.06 126 LEU A N 1
ATOM 1024 C CA . LEU A 1 126 ? 1.940 6.221 -8.456 1.00 64.06 126 LEU A CA 1
ATOM 1025 C C . LEU A 1 126 ? 2.917 5.036 -8.351 1.00 64.06 126 LEU A C 1
ATOM 1027 O O . LEU A 1 126 ? 2.751 4.158 -7.509 1.00 64.06 126 LEU A O 1
ATOM 1031 N N . SER A 1 127 ? 3.972 5.051 -9.162 1.00 66.69 127 SER A N 1
ATOM 1032 C CA . SER A 1 127 ? 5.014 4.016 -9.164 1.00 66.69 127 SER A CA 1
ATOM 1033 C C . SER A 1 127 ? 5.785 3.984 -7.844 1.00 66.69 127 SER A C 1
ATOM 1035 O O . SER A 1 127 ? 6.006 2.921 -7.266 1.00 66.69 127 SER A O 1
ATOM 1037 N N . ARG A 1 128 ? 6.126 5.169 -7.319 1.00 68.94 128 ARG A N 1
ATOM 1038 C CA . ARG A 1 128 ? 6.745 5.310 -5.996 1.00 68.94 128 ARG A CA 1
ATOM 1039 C C . ARG A 1 128 ? 5.789 4.893 -4.872 1.00 68.94 128 ARG A C 1
ATOM 1041 O O . ARG A 1 128 ? 6.196 4.331 -3.861 1.00 68.94 128 ARG A O 1
ATOM 1048 N N . ASN A 1 129 ? 4.500 5.146 -5.035 1.00 71.56 129 ASN A N 1
ATOM 1049 C CA . ASN A 1 129 ? 3.500 4.844 -4.021 1.00 71.56 129 ASN A CA 1
ATOM 1050 C C . ASN A 1 129 ? 3.363 3.338 -3.784 1.00 71.56 129 ASN A C 1
ATOM 1052 O O . ASN A 1 129 ? 3.360 2.907 -2.634 1.00 71.56 129 ASN A O 1
ATOM 1056 N N . ILE A 1 130 ? 3.323 2.540 -4.856 1.00 71.62 130 ILE A N 1
ATOM 1057 C CA . ILE A 1 130 ? 3.195 1.080 -4.759 1.00 71.62 130 ILE A CA 1
ATOM 1058 C C . ILE A 1 130 ? 4.326 0.487 -3.908 1.00 71.62 130 ILE A C 1
ATOM 1060 O O . ILE A 1 130 ? 4.070 -0.320 -3.017 1.00 71.62 130 ILE A O 1
ATOM 1064 N N . LEU A 1 131 ? 5.567 0.922 -4.135 1.00 71.75 131 LEU A N 1
ATOM 1065 C CA . LEU A 1 131 ? 6.712 0.408 -3.385 1.00 71.75 131 LEU A CA 1
ATOM 1066 C C . LEU A 1 131 ? 6.815 1.018 -1.977 1.00 71.75 131 LEU A C 1
ATOM 1068 O O . LEU A 1 131 ? 7.338 0.367 -1.086 1.00 71.75 131 LEU A O 1
ATOM 1072 N N . LYS A 1 132 ? 6.299 2.231 -1.732 1.00 78.69 132 LYS A N 1
ATOM 1073 C CA . LYS A 1 132 ? 6.305 2.868 -0.397 1.00 78.69 132 LYS A CA 1
ATOM 1074 C C . LYS A 1 132 ? 5.298 2.280 0.583 1.00 78.69 132 LYS A C 1
ATOM 1076 O O . LYS A 1 132 ? 5.513 2.354 1.793 1.00 78.69 132 LYS A O 1
ATOM 1081 N N . VAL A 1 133 ? 4.198 1.721 0.083 1.00 84.88 133 VAL A N 1
ATOM 1082 C CA . VAL A 1 133 ? 3.147 1.175 0.949 1.00 84.88 133 VAL A CA 1
ATOM 1083 C C . VAL A 1 133 ? 3.666 0.004 1.785 1.00 84.88 133 VAL A C 1
ATOM 1085 O O . VAL A 1 133 ? 3.283 -0.129 2.942 1.00 84.88 133 VAL A O 1
ATOM 1088 N N . ILE A 1 134 ? 4.582 -0.805 1.251 1.00 82.06 134 ILE A N 1
ATOM 1089 C CA . ILE A 1 134 ? 5.091 -1.984 1.961 1.00 82.06 134 ILE A CA 1
ATOM 1090 C C . ILE A 1 134 ? 5.985 -1.612 3.151 1.00 82.06 134 ILE A C 1
ATOM 1092 O O . ILE A 1 134 ? 5.680 -2.069 4.255 1.00 82.06 134 ILE A O 1
ATOM 1096 N N . PRO A 1 135 ? 7.019 -0.757 3.008 1.00 83.81 135 PRO A N 1
ATOM 1097 C CA . PRO A 1 135 ? 7.782 -0.249 4.145 1.00 83.81 135 PRO A CA 1
ATOM 1098 C C . PRO A 1 135 ? 6.912 0.390 5.221 1.00 8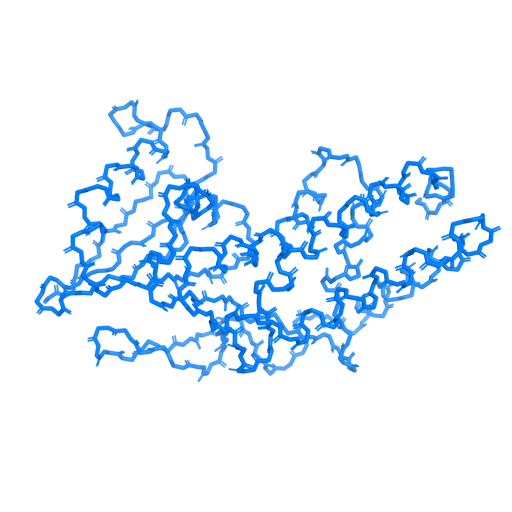3.81 135 PRO A C 1
ATOM 1100 O O . PRO A 1 135 ? 7.048 0.091 6.407 1.00 83.81 135 PRO A O 1
ATOM 1103 N N . MET A 1 136 ? 5.968 1.230 4.797 1.00 90.25 136 MET A N 1
ATOM 1104 C CA . MET A 1 136 ? 5.053 1.928 5.694 1.00 90.25 136 MET A CA 1
ATOM 1105 C C . MET A 1 136 ? 4.176 0.945 6.480 1.00 90.25 136 MET A C 1
ATOM 1107 O O . MET A 1 136 ? 4.124 1.025 7.707 1.00 90.25 136 MET A O 1
ATOM 1111 N N . ALA A 1 137 ? 3.564 -0.031 5.806 1.00 90.06 137 ALA A N 1
ATOM 1112 C CA . ALA A 1 137 ? 2.760 -1.057 6.460 1.00 90.06 137 ALA A CA 1
ATOM 1113 C C . ALA A 1 137 ? 3.612 -1.963 7.367 1.00 90.06 137 ALA A C 1
ATOM 1115 O O . ALA A 1 137 ? 3.174 -2.313 8.458 1.00 90.06 137 ALA A O 1
ATOM 1116 N N . THR A 1 138 ? 4.841 -2.300 6.974 1.00 87.62 138 THR A N 1
ATOM 1117 C CA . THR A 1 138 ? 5.741 -3.155 7.773 1.00 87.62 138 THR A CA 1
ATOM 1118 C C . THR A 1 138 ? 6.210 -2.468 9.048 1.00 87.62 138 THR A C 1
ATOM 1120 O O . THR A 1 138 ? 6.280 -3.098 10.097 1.00 87.62 138 THR A O 1
ATOM 1123 N N . SER A 1 139 ? 6.500 -1.170 8.980 1.00 90.19 139 SER A N 1
ATOM 1124 C CA . SER A 1 139 ? 6.868 -0.376 10.154 1.00 90.19 139 SER A CA 1
ATOM 1125 C C . SER A 1 139 ? 5.686 -0.195 11.111 1.00 90.19 139 SER A C 1
ATOM 1127 O O . SER A 1 139 ? 5.823 -0.316 12.328 1.00 90.19 139 SER A O 1
ATOM 1129 N N . LEU A 1 140 ? 4.502 0.074 10.567 1.00 93.81 140 LEU A N 1
ATOM 1130 C CA . LEU A 1 140 ? 3.341 0.446 11.366 1.00 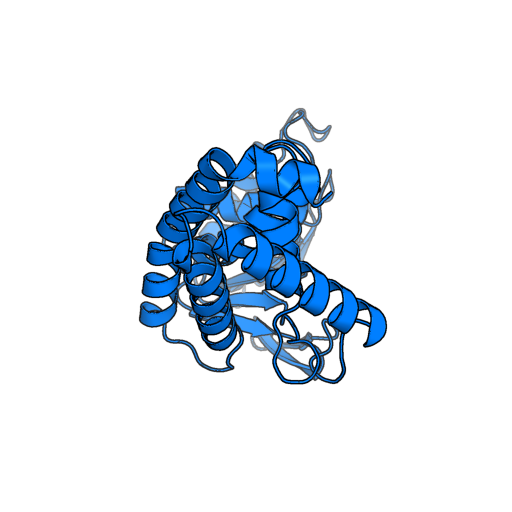93.81 140 LEU A CA 1
ATOM 1131 C C . LEU A 1 140 ? 2.613 -0.755 11.990 1.00 93.81 140 LEU A C 1
ATOM 1133 O O . LEU A 1 140 ? 1.719 -0.552 12.813 1.00 93.81 140 LEU A O 1
ATOM 1137 N N . SER A 1 141 ? 2.967 -1.990 11.624 1.00 92.75 141 SER A N 1
ATOM 1138 C CA . SER A 1 141 ? 2.148 -3.171 11.926 1.00 92.75 141 SER A CA 1
ATOM 1139 C C . SER A 1 141 ? 2.967 -4.384 12.333 1.00 92.75 141 SER A C 1
ATOM 1141 O O . SER A 1 141 ? 4.000 -4.695 11.746 1.00 92.75 141 SER A O 1
ATOM 1143 N N . ARG A 1 142 ? 2.432 -5.162 13.276 1.00 90.69 142 ARG A N 1
ATOM 1144 C CA . ARG A 1 142 ? 3.027 -6.436 13.707 1.00 90.69 142 ARG A CA 1
ATOM 1145 C C . ARG A 1 142 ? 2.919 -7.526 12.645 1.00 90.69 142 ARG A C 1
ATOM 1147 O O . ARG A 1 142 ? 3.765 -8.414 12.590 1.00 90.69 142 ARG A O 1
ATOM 1154 N N . SER A 1 143 ? 1.879 -7.467 11.818 1.00 88.50 143 SER A N 1
ATOM 1155 C CA . SER A 1 143 ? 1.662 -8.394 10.711 1.00 88.50 143 SER A CA 1
ATOM 1156 C C . SER A 1 143 ? 1.019 -7.694 9.519 1.00 88.50 143 SER A C 1
ATOM 1158 O O . SER A 1 143 ? 0.330 -6.683 9.670 1.00 88.50 143 SER A O 1
ATOM 1160 N N . ILE A 1 144 ? 1.220 -8.258 8.330 1.00 87.88 144 ILE A N 1
ATOM 1161 C CA . ILE A 1 144 ? 0.597 -7.802 7.088 1.00 87.88 144 ILE A CA 1
ATOM 1162 C C . ILE A 1 144 ? -0.091 -8.995 6.442 1.00 87.88 144 ILE A C 1
ATOM 1164 O O . ILE A 1 144 ? 0.460 -10.095 6.420 1.00 87.88 144 ILE A O 1
ATOM 1168 N N . LYS A 1 145 ? -1.292 -8.778 5.910 1.00 88.88 145 LYS A N 1
ATOM 1169 C CA . LYS A 1 145 ? -2.021 -9.784 5.136 1.00 88.88 145 LYS A CA 1
ATOM 1170 C C . LYS A 1 145 ? -2.550 -9.168 3.861 1.00 88.88 145 LYS A C 1
ATOM 1172 O O . LYS A 1 145 ? -3.120 -8.082 3.890 1.00 88.88 145 LYS A O 1
ATOM 1177 N N . THR A 1 146 ? -2.401 -9.875 2.752 1.00 88.50 146 THR A N 1
ATOM 1178 C CA . THR A 1 146 ? -3.003 -9.453 1.490 1.00 88.50 146 THR A CA 1
ATOM 1179 C C . THR A 1 146 ? -4.402 -10.040 1.376 1.00 88.50 146 THR A C 1
ATOM 1181 O O . THR A 1 146 ? -4.621 -11.226 1.630 1.00 88.50 146 THR A O 1
ATOM 1184 N N . VAL A 1 147 ? -5.370 -9.189 1.048 1.00 90.75 147 VAL A N 1
ATOM 1185 C CA . VAL A 1 147 ? -6.787 -9.540 1.022 1.00 90.75 147 VAL A CA 1
ATOM 1186 C C . VAL A 1 147 ? -7.404 -9.234 -0.333 1.00 90.75 147 VAL A C 1
ATOM 1188 O O . VAL A 1 147 ? -7.158 -8.193 -0.935 1.00 90.75 147 VAL A O 1
ATOM 1191 N N . GLY A 1 148 ? -8.216 -10.151 -0.834 1.00 90.50 148 GLY A N 1
ATOM 1192 C CA . GLY A 1 148 ? -8.916 -10.022 -2.102 1.00 90.50 148 GLY A CA 1
ATOM 1193 C C . GLY A 1 148 ? -10.248 -10.754 -2.081 1.00 90.50 148 GLY A C 1
ATOM 1194 O O . GLY A 1 148 ? -10.645 -11.353 -1.086 1.00 90.50 148 GLY A O 1
ATOM 1195 N N . ARG A 1 149 ? -10.962 -10.688 -3.198 1.00 90.06 149 ARG A N 1
ATOM 1196 C CA . ARG A 1 149 ? -12.299 -11.239 -3.385 1.00 90.06 149 ARG A CA 1
ATOM 1197 C C . ARG A 1 149 ? -12.375 -12.678 -2.875 1.00 90.06 149 ARG A C 1
ATOM 1199 O O . ARG A 1 149 ? -11.547 -13.498 -3.265 1.00 90.06 149 ARG A O 1
ATOM 1206 N N . LYS A 1 150 ? -13.425 -12.967 -2.099 1.00 90.62 150 LYS A N 1
ATOM 1207 C CA . LYS A 1 150 ? -13.707 -14.244 -1.406 1.00 90.62 150 LYS A CA 1
ATOM 1208 C C . LYS A 1 150 ? -12.927 -14.466 -0.108 1.00 90.62 150 LYS A C 1
ATOM 1210 O O . LYS A 1 150 ? -13.251 -15.416 0.600 1.00 90.62 150 LYS A O 1
ATOM 1215 N N . ASP A 1 151 ? -11.972 -13.609 0.244 1.00 91.88 151 ASP A N 1
ATOM 1216 C CA . ASP A 1 151 ? -11.385 -13.664 1.580 1.00 91.88 151 ASP A CA 1
ATOM 1217 C C . ASP A 1 151 ? -12.371 -13.180 2.640 1.00 91.88 151 ASP A C 1
ATOM 1219 O O . ASP A 1 151 ? -13.286 -12.391 2.377 1.00 91.88 151 ASP A O 1
ATOM 1223 N N . VAL A 1 152 ? -12.118 -13.618 3.870 1.00 92.50 152 VAL A N 1
ATOM 1224 C CA . VAL A 1 152 ? -12.836 -13.173 5.058 1.00 92.50 152 VAL A CA 1
ATOM 1225 C C . VAL A 1 152 ? -11.835 -12.617 6.056 1.00 92.50 152 VAL A C 1
ATOM 1227 O O . VAL A 1 152 ? -10.929 -13.320 6.507 1.00 92.50 152 VAL A O 1
ATOM 1230 N N . ILE A 1 153 ? -12.026 -11.357 6.431 1.00 93.19 153 ILE A N 1
ATOM 1231 C CA . ILE A 1 153 ? -11.266 -10.715 7.497 1.00 93.19 153 ILE A CA 1
ATOM 1232 C C . ILE A 1 153 ? -12.043 -10.886 8.797 1.00 93.19 153 ILE A C 1
ATOM 1234 O O . ILE A 1 153 ? -13.242 -10.615 8.852 1.00 93.19 153 ILE A O 1
ATOM 1238 N N . LYS A 1 154 ? -11.360 -11.318 9.857 1.00 90.44 154 LYS A N 1
ATOM 1239 C CA . LYS A 1 154 ? -11.940 -11.386 11.199 1.00 90.44 154 LYS A CA 1
ATOM 1240 C C . LYS A 1 154 ? -11.521 -10.156 11.992 1.00 90.44 154 LYS A C 1
ATOM 1242 O O . LYS A 1 154 ? -10.361 -10.047 12.375 1.00 90.44 154 LYS A O 1
ATOM 1247 N N . VAL A 1 155 ? -12.466 -9.254 12.239 1.00 87.31 155 VAL A N 1
ATOM 1248 C CA . VAL A 1 155 ? -12.287 -8.084 13.114 1.00 87.31 155 VAL A CA 1
ATOM 1249 C C . VAL A 1 155 ? -13.510 -7.975 14.008 1.00 87.31 155 VAL A C 1
ATOM 1251 O O . VAL A 1 155 ? -14.611 -8.298 13.579 1.00 87.31 155 VAL A O 1
ATOM 1254 N N . PHE A 1 156 ? -13.347 -7.526 15.253 1.00 83.94 156 PHE A N 1
ATOM 1255 C CA . PHE A 1 156 ? -14.454 -7.403 16.209 1.00 83.94 156 PHE A CA 1
ATOM 1256 C C . PHE A 1 156 ? -15.147 -8.743 16.529 1.00 83.94 156 PHE A C 1
ATOM 1258 O O . PHE A 1 156 ? -16.312 -8.733 16.891 1.00 83.94 156 PHE A O 1
ATOM 1265 N N . ASN A 1 157 ? -14.507 -9.907 16.387 1.00 81.12 157 ASN A N 1
ATOM 1266 C CA . ASN A 1 157 ? -15.191 -11.221 16.389 1.00 81.12 157 ASN A CA 1
ATOM 1267 C C . ASN A 1 157 ? -16.282 -11.375 15.307 1.00 81.12 157 ASN A C 1
ATOM 1269 O O . ASN A 1 157 ? -17.038 -12.343 15.335 1.00 81.12 157 ASN A O 1
ATOM 1273 N N . ASP A 1 158 ? -16.348 -10.448 14.354 1.00 85.56 158 ASP A N 1
ATOM 1274 C CA . ASP A 1 158 ? -17.259 -10.456 13.220 1.00 85.56 158 ASP A CA 1
ATOM 1275 C C . ASP A 1 158 ? -16.468 -10.803 11.946 1.00 85.56 158 ASP A C 1
ATOM 1277 O O . ASP A 1 158 ? -15.242 -10.664 11.875 1.00 85.56 158 ASP A O 1
ATOM 1281 N N . SER A 1 159 ? -17.169 -11.312 10.934 1.00 89.19 159 SER A N 1
ATOM 1282 C CA . SER A 1 159 ? -16.575 -11.677 9.644 1.00 89.19 159 SER A CA 1
ATOM 1283 C C . SER A 1 159 ? -16.902 -10.613 8.600 1.00 89.19 159 SER A C 1
ATOM 1285 O O . SER A 1 159 ? -18.072 -10.339 8.338 1.00 89.19 159 SER A O 1
ATOM 1287 N N . ILE A 1 160 ? -15.869 -10.023 8.001 1.00 90.88 160 ILE A N 1
ATOM 1288 C CA . ILE A 1 160 ? -15.974 -9.035 6.925 1.00 90.88 160 ILE A CA 1
ATOM 1289 C C . ILE A 1 160 ? -15.589 -9.725 5.618 1.00 90.88 160 ILE A C 1
ATOM 1291 O O . ILE A 1 160 ? -14.441 -10.132 5.435 1.00 90.88 160 ILE A O 1
ATOM 1295 N N . ASN A 1 161 ? -16.552 -9.852 4.707 1.00 93.38 161 ASN A N 1
ATOM 1296 C CA . ASN A 1 161 ? -16.315 -10.414 3.382 1.00 93.38 161 ASN A CA 1
ATOM 1297 C C . ASN A 1 161 ? -15.602 -9.396 2.493 1.00 93.38 161 ASN A C 1
ATOM 1299 O O . ASN A 1 161 ? -16.063 -8.265 2.332 1.00 93.38 161 ASN A O 1
ATOM 1303 N N . VAL A 1 162 ? -14.512 -9.822 1.865 1.00 92.31 162 VAL A N 1
ATOM 1304 C CA . VAL A 1 162 ? -13.770 -9.006 0.909 1.00 92.31 162 VAL A CA 1
ATOM 1305 C C . VAL A 1 162 ? -14.345 -9.248 -0.482 1.00 92.31 162 VAL A C 1
ATOM 1307 O O . VAL A 1 162 ? -14.384 -10.376 -0.978 1.00 92.31 162 VAL A O 1
ATOM 1310 N N . LEU A 1 163 ? -14.832 -8.179 -1.112 1.00 90.25 163 LEU A N 1
ATOM 1311 C CA . LEU A 1 163 ? -15.504 -8.242 -2.417 1.00 90.25 163 LEU A CA 1
ATOM 1312 C C . LEU A 1 163 ? -14.561 -7.932 -3.589 1.00 90.25 163 LEU A C 1
ATOM 1314 O O . LEU A 1 163 ? -14.811 -8.345 -4.722 1.00 90.25 163 LEU A O 1
ATOM 1318 N N . TRP A 1 164 ? -13.471 -7.220 -3.315 1.00 86.12 164 TRP A N 1
ATOM 1319 C CA . TRP A 1 164 ? -12.506 -6.715 -4.286 1.00 86.12 164 TRP A CA 1
ATOM 1320 C C . TRP A 1 164 ? -11.137 -6.564 -3.598 1.00 86.12 164 TRP A C 1
ATOM 1322 O O . TRP A 1 164 ? -11.130 -6.321 -2.390 1.00 86.12 164 TRP A O 1
ATOM 1332 N N . PRO A 1 165 ? -9.996 -6.673 -4.304 1.00 84.88 165 PRO A N 1
ATOM 1333 C CA . PRO A 1 165 ? -9.823 -6.988 -5.731 1.00 84.88 165 PRO A CA 1
ATOM 1334 C C . PRO A 1 165 ? -9.953 -8.480 -6.073 1.00 84.88 165 PRO A C 1
ATOM 1336 O O . PRO A 1 165 ? -9.745 -9.315 -5.199 1.00 84.88 165 PRO A O 1
ATOM 1339 N N . PRO A 1 166 ? -10.300 -8.864 -7.318 1.00 83.00 166 PRO A N 1
ATOM 1340 C CA . PRO A 1 166 ? -10.374 -10.257 -7.737 1.00 83.00 166 PRO A CA 1
ATOM 1341 C C . PRO A 1 166 ? -9.023 -10.943 -7.567 1.00 83.00 166 PRO A C 1
ATOM 1343 O O . PRO A 1 166 ? -8.002 -10.420 -8.005 1.00 83.00 166 PRO A O 1
ATOM 1346 N N . LYS A 1 167 ? -9.035 -12.136 -6.972 1.00 79.69 167 LYS A N 1
ATOM 1347 C CA . LYS A 1 167 ? -7.875 -13.040 -6.977 1.00 79.69 167 LYS A CA 1
ATOM 1348 C C . LYS A 1 167 ? -7.873 -13.962 -8.192 1.00 79.69 167 LYS A C 1
ATOM 1350 O O . LYS A 1 167 ? -6.836 -14.440 -8.632 1.00 79.69 167 LYS A O 1
ATOM 1355 N N . ASP A 1 168 ? -9.064 -14.227 -8.709 1.00 69.75 168 ASP A N 1
ATOM 1356 C CA . ASP A 1 168 ? -9.349 -15.093 -9.834 1.00 69.75 168 ASP A CA 1
ATOM 1357 C C . ASP A 1 168 ? -9.570 -14.267 -11.107 1.00 69.75 168 ASP A C 1
ATOM 1359 O O . ASP A 1 168 ? -10.540 -13.517 -11.229 1.00 69.75 168 ASP A O 1
ATOM 1363 N N . GLY A 1 169 ? -8.661 -14.441 -12.069 1.00 61.78 169 GLY A N 1
ATOM 1364 C CA . GLY A 1 169 ? -8.688 -13.769 -13.368 1.00 61.78 169 GLY A CA 1
ATOM 1365 C C . GLY A 1 169 ? -7.658 -12.646 -13.490 1.00 61.78 169 GLY A C 1
ATOM 1366 O O . GLY A 1 169 ? -7.232 -12.046 -12.508 1.00 61.78 169 GLY A O 1
ATOM 1367 N N . ALA A 1 170 ? -7.234 -12.366 -14.724 1.00 60.31 170 ALA A N 1
ATOM 1368 C CA . ALA A 1 170 ? -6.329 -11.255 -14.985 1.00 60.31 170 ALA A CA 1
ATOM 1369 C C . ALA A 1 170 ? -7.086 -9.933 -14.776 1.00 60.31 170 ALA A C 1
ATOM 1371 O O . ALA A 1 170 ? -8.060 -9.667 -15.477 1.00 60.31 170 ALA A O 1
ATOM 1372 N N . MET A 1 171 ? -6.625 -9.092 -13.841 1.00 67.62 171 MET A N 1
ATOM 1373 C CA . MET A 1 171 ? -7.135 -7.716 -13.681 1.00 67.62 171 MET A CA 1
ATOM 1374 C C . MET A 1 171 ? -6.875 -6.848 -14.927 1.00 67.62 171 MET A C 1
ATOM 1376 O O . MET A 1 171 ? -7.473 -5.788 -15.084 1.00 67.62 171 MET A O 1
ATOM 1380 N N . TRP A 1 172 ? -6.000 -7.315 -15.819 1.00 73.44 172 TRP A N 1
ATOM 1381 C CA . TRP A 1 172 ? -5.533 -6.621 -17.011 1.00 73.44 172 TRP A CA 1
ATOM 1382 C C . TRP A 1 172 ? -5.800 -7.464 -18.259 1.00 73.44 172 TRP A C 1
ATOM 1384 O O . TRP A 1 172 ? -5.733 -8.695 -18.217 1.00 73.44 172 TRP A O 1
ATOM 1394 N N . SER A 1 173 ? -6.092 -6.814 -19.389 1.00 76.81 173 SER A N 1
ATOM 1395 C CA . SER A 1 173 ? -6.277 -7.523 -20.657 1.00 76.81 173 SER A CA 1
ATOM 1396 C C . SER A 1 173 ? -4.958 -8.142 -21.137 1.00 76.81 173 SER A C 1
ATOM 1398 O O . SER A 1 173 ? -3.885 -7.578 -20.931 1.00 76.81 173 SER A O 1
ATOM 1400 N N . ASN A 1 174 ? -5.029 -9.284 -21.835 1.00 75.75 174 ASN A N 1
ATOM 1401 C CA . ASN A 1 174 ? -3.827 -9.957 -22.355 1.00 75.75 174 ASN A CA 1
ATOM 1402 C C . ASN A 1 174 ? -3.003 -9.032 -23.252 1.00 75.75 174 ASN A C 1
ATOM 1404 O O . ASN A 1 174 ? -1.784 -9.000 -23.144 1.00 75.75 174 ASN A O 1
ATOM 1408 N N . SER A 1 175 ? -3.683 -8.268 -24.110 1.00 81.56 175 SER A N 1
ATOM 1409 C CA . SER A 1 175 ? -3.042 -7.341 -25.037 1.00 81.56 175 SER A CA 1
ATOM 1410 C C . SER A 1 175 ? -2.327 -6.203 -24.313 1.00 81.56 175 SER A C 1
ATOM 1412 O O . SER A 1 175 ? -1.283 -5.759 -24.777 1.00 81.56 175 SER A O 1
ATOM 1414 N N . PHE A 1 176 ? -2.855 -5.734 -23.179 1.00 79.81 176 PHE A N 1
ATOM 1415 C CA . PHE A 1 176 ? -2.178 -4.738 -22.355 1.00 79.81 176 PHE A CA 1
ATOM 1416 C C . PHE A 1 176 ? -0.939 -5.332 -21.681 1.00 79.81 176 PHE A C 1
ATOM 1418 O O . PHE A 1 176 ? 0.150 -4.778 -21.807 1.00 79.81 176 PHE A O 1
ATOM 1425 N N . THR A 1 177 ? -1.090 -6.489 -21.028 1.00 78.12 177 THR A N 1
ATOM 1426 C CA . THR A 1 177 ? 0.020 -7.171 -20.353 1.00 78.12 177 THR A CA 1
ATOM 1427 C C . THR A 1 177 ? 1.168 -7.475 -21.313 1.00 78.12 177 THR A C 1
ATOM 1429 O O . THR A 1 177 ? 2.317 -7.169 -21.008 1.00 78.12 177 THR A O 1
ATOM 1432 N N . GLU A 1 178 ? 0.860 -8.014 -22.493 1.00 80.69 178 GLU A N 1
ATOM 1433 C CA . GLU A 1 178 ? 1.852 -8.329 -23.520 1.00 80.69 178 GLU A CA 1
ATOM 1434 C C . GLU A 1 178 ? 2.586 -7.075 -24.001 1.00 80.69 178 GLU A C 1
ATOM 1436 O O . GLU A 1 178 ? 3.812 -7.050 -23.981 1.00 80.69 178 GLU A O 1
ATOM 1441 N N . LYS A 1 179 ? 1.860 -5.996 -24.327 1.00 83.50 179 LYS A N 1
ATOM 1442 C CA . LYS A 1 179 ? 2.471 -4.731 -24.765 1.00 83.50 179 LYS A CA 1
ATOM 1443 C C . LYS A 1 179 ? 3.441 -4.161 -23.735 1.00 83.50 179 LYS A C 1
ATOM 1445 O O . LYS A 1 179 ? 4.555 -3.795 -24.095 1.00 83.50 179 LYS A O 1
ATOM 1450 N N . CYS A 1 180 ? 3.053 -4.097 -22.464 1.00 81.25 180 CYS A N 1
ATOM 1451 C CA . CYS A 1 180 ? 3.933 -3.589 -21.413 1.00 81.25 180 CYS A CA 1
ATOM 1452 C C . CYS A 1 180 ? 5.159 -4.483 -21.205 1.00 81.25 180 CYS A C 1
ATOM 1454 O O . CYS A 1 180 ? 6.269 -3.966 -21.097 1.00 81.25 180 CYS A O 1
ATOM 1456 N N . SER A 1 181 ? 4.982 -5.809 -21.191 1.00 81.50 181 SER A N 1
ATOM 1457 C CA . SER A 1 181 ? 6.101 -6.748 -21.066 1.00 81.50 181 SER A CA 1
ATOM 1458 C C . SER A 1 181 ? 7.050 -6.684 -22.269 1.00 81.50 181 SER A C 1
ATOM 1460 O O . SER A 1 181 ? 8.263 -6.808 -22.092 1.00 81.50 181 SER A O 1
ATOM 1462 N N . THR A 1 182 ? 6.542 -6.439 -23.478 1.00 85.38 182 THR A N 1
ATOM 1463 C CA . THR A 1 182 ? 7.366 -6.183 -24.667 1.00 85.38 182 THR A CA 1
ATOM 1464 C C . THR A 1 182 ? 8.127 -4.869 -24.529 1.00 85.38 182 THR A C 1
ATOM 1466 O O . THR A 1 182 ? 9.343 -4.874 -24.698 1.00 85.38 182 THR A O 1
ATOM 1469 N N . LEU A 1 183 ? 7.455 -3.775 -24.156 1.00 84.56 183 LEU A N 1
ATOM 1470 C CA . LEU A 1 183 ? 8.080 -2.457 -23.997 1.00 84.56 183 LEU A CA 1
ATOM 1471 C C . LEU A 1 183 ? 9.205 -2.474 -22.958 1.00 84.56 183 LEU A C 1
ATOM 1473 O O . LEU A 1 183 ? 10.307 -2.021 -23.247 1.00 84.56 183 LEU A O 1
ATOM 1477 N N . ILE A 1 184 ? 8.979 -3.045 -21.771 1.00 84.00 184 ILE A N 1
ATOM 1478 C CA . ILE A 1 184 ? 10.043 -3.129 -20.758 1.00 84.00 184 ILE A CA 1
ATOM 1479 C C . ILE A 1 184 ? 11.204 -4.009 -21.231 1.00 84.00 184 ILE A C 1
ATOM 1481 O O . ILE A 1 184 ? 12.357 -3.691 -20.959 1.00 84.00 184 ILE A O 1
ATOM 1485 N N . SER A 1 185 ? 10.926 -5.089 -21.968 1.00 83.75 185 SER A N 1
ATOM 1486 C CA . SER A 1 185 ? 11.976 -5.954 -22.517 1.00 83.75 185 SER A CA 1
ATOM 1487 C C . SER A 1 185 ? 12.808 -5.218 -23.565 1.00 83.75 185 SER A C 1
ATOM 1489 O O . SER A 1 185 ? 14.029 -5.307 -23.531 1.00 83.75 185 SER A O 1
ATOM 1491 N N . GLN A 1 186 ? 12.166 -4.440 -24.441 1.00 85.81 186 GLN A N 1
ATOM 1492 C CA . GLN A 1 186 ? 12.847 -3.596 -25.422 1.00 85.81 186 GLN A CA 1
ATOM 1493 C C . GLN A 1 186 ? 13.687 -2.514 -24.743 1.00 85.81 186 GLN A C 1
ATOM 1495 O O . GLN A 1 186 ? 14.847 -2.347 -25.104 1.00 85.81 186 GLN A O 1
ATOM 1500 N N . LEU A 1 187 ? 13.148 -1.835 -23.725 1.00 83.38 187 LEU A N 1
ATOM 1501 C CA . LEU A 1 187 ? 13.894 -0.839 -22.957 1.00 83.38 187 LEU A CA 1
ATOM 1502 C C . LEU A 1 187 ? 15.122 -1.465 -22.286 1.00 83.38 187 LEU A C 1
ATOM 1504 O O . LEU A 1 187 ? 16.217 -0.926 -22.401 1.00 83.38 187 LEU A O 1
ATOM 1508 N N . ILE A 1 188 ? 14.964 -2.625 -21.638 1.00 81.75 188 ILE A N 1
ATOM 1509 C CA . ILE A 1 188 ? 16.087 -3.378 -21.060 1.00 81.75 188 ILE A CA 1
ATOM 1510 C C . ILE A 1 188 ? 17.118 -3.707 -22.145 1.00 81.75 188 ILE A C 1
ATOM 1512 O O . ILE A 1 188 ? 18.302 -3.476 -21.937 1.00 81.75 188 ILE A O 1
ATOM 1516 N N . SER A 1 189 ? 16.698 -4.200 -23.313 1.00 82.19 189 SER A N 1
ATOM 1517 C CA . SER A 1 189 ? 17.612 -4.504 -24.419 1.00 82.19 189 SER A CA 1
ATOM 1518 C C . SER A 1 189 ? 18.360 -3.273 -24.938 1.00 82.19 189 SER A C 1
ATOM 1520 O O . SER A 1 189 ? 19.556 -3.381 -25.195 1.00 82.19 189 SER A O 1
ATOM 1522 N N . SER A 1 190 ? 17.700 -2.118 -25.059 1.00 80.06 190 SER A N 1
ATOM 1523 C CA . SER A 1 190 ? 18.330 -0.860 -25.483 1.00 80.06 190 SER A CA 1
ATOM 1524 C C . SER A 1 190 ? 19.321 -0.335 -24.445 1.00 80.06 190 SER A C 1
ATOM 1526 O O . SER A 1 190 ? 20.406 0.122 -24.793 1.00 80.06 190 SER A O 1
ATOM 1528 N N . LEU A 1 191 ? 18.986 -0.445 -23.157 1.00 74.81 191 LEU A N 1
ATOM 1529 C CA . LEU A 1 191 ? 19.889 -0.085 -22.062 1.00 74.81 191 LEU A CA 1
ATOM 1530 C C . LEU A 1 191 ? 21.088 -1.037 -21.981 1.00 74.81 191 LEU A C 1
ATOM 1532 O O . LEU A 1 191 ? 22.197 -0.585 -21.711 1.00 74.81 191 LEU A O 1
ATOM 1536 N N . ASN A 1 192 ? 20.892 -2.315 -22.325 1.00 70.62 192 ASN A N 1
ATOM 1537 C CA . ASN A 1 192 ? 21.936 -3.342 -22.373 1.00 70.62 192 ASN A CA 1
ATOM 1538 C C . ASN A 1 192 ? 22.957 -3.178 -23.526 1.00 70.62 192 ASN A C 1
ATOM 1540 O O . ASN A 1 192 ? 23.821 -4.037 -23.727 1.00 70.62 192 ASN A O 1
ATOM 1544 N N . GLN A 1 193 ? 22.864 -2.102 -24.307 1.00 63.75 193 GLN A N 1
ATOM 1545 C CA . GLN A 1 193 ? 23.893 -1.704 -25.274 1.00 63.75 193 GLN A CA 1
ATOM 1546 C C . GLN A 1 193 ? 24.784 -0.565 -24.742 1.00 63.75 193 GLN A C 1
ATOM 1548 O O . GLN A 1 193 ? 25.805 -0.250 -25.349 1.00 63.75 193 GLN A O 1
ATOM 1553 N N . SER A 1 194 ? 24.432 0.023 -23.594 1.00 57.72 194 SER A N 1
ATOM 1554 C CA . SER A 1 194 ? 25.190 1.061 -22.884 1.00 57.72 194 SER A CA 1
ATOM 1555 C C . SER A 1 194 ? 25.840 0.460 -21.630 1.00 57.72 194 SER A C 1
ATOM 1557 O O . SER A 1 194 ? 25.331 -0.506 -21.095 1.00 57.72 194 SER A O 1
ATOM 1559 N N . SER A 1 195 ? 26.952 0.976 -21.105 1.00 55.53 195 SER A N 1
ATOM 1560 C CA . SER A 1 195 ? 27.726 0.392 -19.978 1.00 55.53 195 SER A CA 1
ATOM 1561 C C . SER A 1 195 ? 26.984 0.197 -18.624 1.00 55.53 195 SER A C 1
ATOM 1563 O O . SER A 1 195 ? 27.610 -0.115 -17.613 1.00 55.53 195 SER A O 1
ATOM 1565 N N . THR A 1 196 ? 25.654 0.320 -18.593 1.00 58.28 196 THR A N 1
ATOM 1566 C CA . THR A 1 196 ? 24.706 0.113 -17.481 1.00 58.28 196 THR A CA 1
ATOM 1567 C C . THR A 1 196 ? 24.077 -1.306 -17.440 1.00 58.28 196 THR A C 1
ATOM 1569 O O . THR A 1 196 ? 23.241 -1.591 -16.576 1.00 58.28 196 THR A O 1
ATOM 1572 N N . ASN A 1 197 ? 24.532 -2.206 -18.327 1.00 54.47 197 ASN A N 1
ATOM 1573 C CA . ASN A 1 197 ? 24.012 -3.524 -18.763 1.00 54.47 197 ASN A CA 1
ATOM 1574 C C . ASN A 1 197 ? 23.303 -4.499 -17.807 1.00 54.47 197 ASN A C 1
ATOM 1576 O O . ASN A 1 197 ? 22.664 -5.428 -18.291 1.00 54.47 197 ASN A O 1
ATOM 1580 N N . ASN A 1 198 ? 23.409 -4.381 -16.487 1.00 64.31 198 ASN A N 1
ATOM 1581 C CA . ASN A 1 198 ? 22.798 -5.359 -15.574 1.00 64.31 198 ASN A CA 1
ATOM 1582 C C . ASN A 1 198 ? 21.909 -4.730 -14.503 1.00 64.31 198 ASN A C 1
ATOM 1584 O O . ASN A 1 198 ? 21.190 -5.448 -13.814 1.00 64.31 198 ASN A O 1
ATOM 1588 N N . SER A 1 199 ? 21.904 -3.405 -14.359 1.00 74.88 199 SER A N 1
ATOM 1589 C CA . SER A 1 199 ? 21.204 -2.777 -13.239 1.00 74.88 199 SER A CA 1
ATOM 1590 C C . SER A 1 199 ? 19.686 -2.933 -13.355 1.00 74.88 199 SER A C 1
ATOM 1592 O O . SER A 1 199 ? 19.047 -3.345 -12.391 1.00 74.88 199 SER A O 1
ATOM 1594 N N . LEU A 1 200 ? 19.092 -2.692 -14.532 1.00 81.38 200 LEU A N 1
ATOM 1595 C CA . LEU A 1 200 ? 17.630 -2.722 -14.673 1.00 81.38 200 LEU A CA 1
ATOM 1596 C C . LEU A 1 200 ? 17.038 -4.139 -14.669 1.00 81.38 200 LEU A C 1
ATOM 1598 O O . LEU A 1 200 ? 15.969 -4.357 -14.098 1.00 81.38 200 LEU A O 1
ATOM 1602 N N . SER A 1 201 ? 17.727 -5.109 -15.274 1.00 82.25 201 SER A N 1
ATOM 1603 C CA . SER A 1 201 ? 17.304 -6.515 -15.259 1.00 82.25 201 SER A CA 1
ATOM 1604 C C . SER A 1 201 ? 17.325 -7.087 -13.838 1.00 82.25 201 SER A C 1
ATOM 1606 O O . SER A 1 201 ? 16.367 -7.748 -13.434 1.00 82.25 201 SER A O 1
ATOM 1608 N N . ILE A 1 202 ? 18.364 -6.764 -13.057 1.00 84.19 202 ILE A N 1
ATOM 1609 C CA . ILE A 1 202 ? 18.464 -7.119 -11.637 1.00 84.19 202 ILE A CA 1
ATOM 1610 C C . ILE A 1 202 ? 17.346 -6.443 -10.840 1.00 84.19 202 ILE A C 1
ATOM 1612 O O . ILE A 1 202 ? 16.642 -7.132 -10.110 1.00 84.19 202 ILE A O 1
ATOM 1616 N N . ILE A 1 203 ? 17.124 -5.133 -11.017 1.00 84.50 203 ILE A N 1
ATOM 1617 C CA . ILE A 1 203 ? 16.046 -4.403 -10.325 1.00 84.50 203 ILE A CA 1
ATOM 1618 C C . ILE A 1 203 ? 14.681 -5.042 -10.600 1.00 84.50 203 ILE A C 1
ATOM 1620 O O . ILE A 1 203 ? 13.931 -5.310 -9.662 1.00 84.50 203 ILE A O 1
ATOM 1624 N N . ARG A 1 204 ? 14.358 -5.310 -11.872 1.00 85.50 204 ARG A N 1
ATOM 1625 C CA . ARG A 1 204 ? 13.081 -5.925 -12.259 1.00 85.50 204 ARG A CA 1
ATOM 1626 C C . ARG A 1 204 ? 12.896 -7.281 -11.586 1.00 85.50 204 ARG A C 1
ATOM 1628 O O . ARG A 1 204 ? 11.823 -7.542 -11.051 1.00 85.50 204 ARG A O 1
ATOM 1635 N N . LYS A 1 205 ? 13.936 -8.119 -11.594 1.00 85.31 205 LYS A N 1
ATOM 1636 C CA . LYS A 1 205 ? 13.906 -9.442 -10.964 1.00 85.31 205 LYS A CA 1
ATOM 1637 C C . LYS A 1 205 ? 13.715 -9.340 -9.447 1.00 85.31 205 LYS A C 1
ATOM 1639 O O . LYS A 1 205 ? 12.823 -9.993 -8.920 1.00 85.31 205 LYS A O 1
ATOM 1644 N N . SER A 1 206 ? 14.479 -8.484 -8.767 1.00 85.88 206 SER A N 1
ATOM 1645 C CA . SER A 1 206 ? 14.345 -8.272 -7.318 1.00 85.88 206 SER A CA 1
ATOM 1646 C C . SER A 1 206 ? 12.950 -7.776 -6.940 1.00 85.88 206 SER A C 1
ATOM 1648 O O . SER A 1 206 ? 12.349 -8.288 -6.002 1.00 85.88 206 SER A O 1
ATOM 1650 N N . LEU A 1 207 ? 12.386 -6.832 -7.701 1.00 83.25 207 LEU A N 1
ATOM 1651 C CA . LEU A 1 207 ? 11.021 -6.362 -7.465 1.00 83.25 207 LEU A CA 1
ATOM 1652 C C . LEU A 1 207 ? 9.987 -7.480 -7.647 1.00 83.25 207 LEU A C 1
ATOM 1654 O O . LEU A 1 207 ? 9.077 -7.586 -6.829 1.00 83.25 207 LEU A O 1
ATOM 1658 N N . GLN A 1 208 ? 10.119 -8.316 -8.683 1.00 83.44 208 GLN A N 1
ATOM 1659 C CA . GLN A 1 208 ? 9.231 -9.467 -8.888 1.00 83.44 208 GLN A CA 1
ATOM 1660 C C . GLN A 1 208 ? 9.289 -10.439 -7.706 1.00 83.44 208 GLN A C 1
ATOM 1662 O O . GLN A 1 208 ? 8.242 -10.774 -7.160 1.00 83.44 208 GLN A O 1
ATOM 1667 N N . GLU A 1 209 ? 10.492 -10.801 -7.256 1.00 84.12 209 GLU A N 1
ATOM 1668 C CA . GLU A 1 209 ? 10.689 -11.670 -6.088 1.00 84.12 209 GLU A CA 1
ATOM 1669 C C . GLU A 1 209 ? 10.056 -11.070 -4.824 1.00 84.12 209 GLU A C 1
ATOM 1671 O O . GLU A 1 209 ? 9.399 -11.775 -4.060 1.00 84.12 209 GLU A O 1
ATOM 1676 N N . TYR A 1 210 ? 10.183 -9.757 -4.612 1.00 82.75 210 TYR A N 1
ATOM 1677 C CA . TYR A 1 210 ? 9.556 -9.100 -3.464 1.00 82.75 210 TYR A CA 1
ATOM 1678 C C . TYR A 1 210 ? 8.039 -9.133 -3.535 1.00 82.75 210 TYR A C 1
ATOM 1680 O O . TYR A 1 210 ? 7.398 -9.398 -2.522 1.00 82.75 210 TYR A O 1
ATOM 1688 N N . PHE A 1 211 ? 7.452 -8.875 -4.703 1.00 79.19 211 PHE A N 1
ATOM 1689 C CA . PHE A 1 211 ? 6.002 -8.944 -4.865 1.00 79.19 211 PHE A CA 1
ATOM 1690 C C . PHE A 1 211 ? 5.491 -10.370 -4.686 1.00 79.19 211 PHE A C 1
ATOM 1692 O O . PHE A 1 211 ? 4.468 -10.552 -4.032 1.00 79.19 211 PHE A O 1
ATOM 1699 N N . ASP A 1 212 ? 6.207 -11.371 -5.198 1.00 80.00 212 ASP A N 1
ATOM 1700 C CA . ASP A 1 212 ? 5.870 -12.774 -4.961 1.00 80.00 212 ASP A CA 1
ATOM 1701 C C . ASP A 1 212 ? 5.842 -13.092 -3.465 1.00 80.00 212 ASP A C 1
ATOM 1703 O O . ASP A 1 212 ? 4.897 -13.725 -2.998 1.00 80.00 212 ASP A O 1
ATOM 1707 N N . ILE A 1 213 ? 6.819 -12.592 -2.701 1.00 80.06 213 ILE A N 1
ATOM 1708 C CA . ILE A 1 213 ? 6.831 -12.721 -1.241 1.00 80.06 213 ILE A CA 1
ATOM 1709 C C . ILE A 1 213 ? 5.626 -11.976 -0.653 1.00 80.06 213 ILE A C 1
ATOM 1711 O O . ILE A 1 213 ? 4.722 -12.615 -0.124 1.00 80.06 213 ILE A O 1
ATOM 1715 N N . ILE A 1 214 ? 5.528 -10.653 -0.824 1.00 76.81 214 ILE A N 1
ATOM 1716 C CA . ILE A 1 214 ? 4.473 -9.795 -0.246 1.00 76.81 214 ILE A CA 1
ATOM 1717 C C . ILE A 1 214 ? 3.058 -10.332 -0.508 1.00 76.81 214 ILE A C 1
ATOM 1719 O O . ILE A 1 214 ? 2.215 -10.316 0.391 1.00 76.81 214 ILE A O 1
ATOM 1723 N N . PHE A 1 215 ? 2.788 -10.783 -1.733 1.00 74.81 215 PHE A N 1
ATOM 1724 C CA . PHE A 1 215 ? 1.470 -11.252 -2.166 1.00 74.81 215 PHE A CA 1
ATOM 1725 C C . PHE A 1 215 ? 1.277 -12.765 -2.038 1.00 74.81 215 PHE A C 1
ATOM 1727 O O . PHE A 1 215 ? 0.206 -13.272 -2.384 1.00 74.81 215 PHE A O 1
ATOM 1734 N N . SER A 1 216 ? 2.255 -13.482 -1.478 1.00 73.56 216 SER A N 1
ATOM 1735 C CA . SER A 1 216 ? 2.033 -14.823 -0.945 1.00 73.56 216 SER A CA 1
ATOM 1736 C C . SER A 1 216 ? 1.130 -14.774 0.298 1.00 73.56 216 SER A C 1
ATOM 1738 O O . SER A 1 216 ? 0.953 -13.732 0.935 1.00 73.56 216 SER A O 1
ATOM 1740 N N . GLN A 1 217 ? 0.495 -15.902 0.626 1.00 64.56 217 GLN A N 1
ATOM 1741 C CA . GLN A 1 217 ? -0.483 -15.957 1.719 1.00 64.56 217 GLN A CA 1
ATOM 1742 C C . GLN A 1 217 ? 0.152 -15.901 3.118 1.00 64.56 217 GLN A C 1
ATOM 1744 O O . GLN A 1 217 ? -0.551 -15.600 4.083 1.00 64.56 217 GLN A O 1
ATOM 1749 N N . GLU A 1 218 ? 1.458 -16.153 3.243 1.00 65.94 218 GLU A N 1
ATOM 1750 C CA . GLU A 1 218 ? 2.143 -16.273 4.530 1.00 65.94 218 GLU A CA 1
ATOM 1751 C C . GLU A 1 218 ? 3.520 -15.611 4.473 1.00 65.94 218 GLU A C 1
ATOM 1753 O O . GLU A 1 218 ? 4.459 -16.149 3.895 1.00 65.94 218 GLU A O 1
ATOM 1758 N N . ASN A 1 219 ? 3.639 -14.445 5.110 1.00 72.06 219 ASN A N 1
ATOM 1759 C CA . ASN A 1 219 ? 4.904 -13.730 5.233 1.00 72.06 219 ASN A CA 1
ATOM 1760 C C . ASN A 1 219 ? 5.250 -13.512 6.696 1.00 72.06 219 ASN A C 1
ATOM 1762 O O . ASN A 1 219 ? 4.426 -13.019 7.473 1.00 72.06 219 ASN A O 1
ATOM 1766 N N . SER A 1 220 ? 6.492 -13.818 7.064 1.00 75.75 220 SER A N 1
ATOM 1767 C CA . SER A 1 220 ? 7.019 -13.380 8.348 1.00 75.75 220 SER A CA 1
ATOM 1768 C C . SER A 1 220 ? 7.299 -11.877 8.305 1.00 75.75 220 SER A C 1
ATOM 1770 O O . SER A 1 220 ? 7.657 -11.303 7.273 1.00 75.75 220 SER A O 1
ATOM 1772 N N . LYS A 1 221 ? 7.174 -11.214 9.456 1.00 76.50 221 LYS A N 1
ATOM 1773 C CA . LYS A 1 221 ? 7.532 -9.797 9.586 1.00 76.50 221 LYS A CA 1
ATOM 1774 C C . LYS A 1 221 ? 8.995 -9.541 9.207 1.00 76.50 221 LYS A C 1
ATOM 1776 O O . LYS A 1 221 ? 9.304 -8.518 8.611 1.00 76.50 221 LYS A O 1
ATOM 1781 N N . GLU A 1 222 ? 9.884 -10.483 9.516 1.00 81.44 222 GLU A N 1
ATOM 1782 C CA . GLU A 1 222 ? 11.308 -10.408 9.178 1.00 81.44 222 GLU A CA 1
ATOM 1783 C C . GLU A 1 222 ? 11.540 -10.370 7.660 1.00 81.44 222 GLU A C 1
ATOM 1785 O O . GLU A 1 222 ? 12.305 -9.536 7.178 1.00 81.44 222 GLU A O 1
ATOM 1790 N N . GLN A 1 223 ? 10.822 -11.200 6.893 1.00 81.06 223 GLN A N 1
ATOM 1791 C CA . GLN A 1 223 ? 10.884 -11.175 5.428 1.00 81.06 223 GLN A CA 1
ATOM 1792 C C . GLN A 1 223 ? 10.443 -9.814 4.876 1.00 81.06 223 GLN A C 1
ATOM 1794 O O . GLN A 1 223 ? 11.113 -9.249 4.012 1.00 81.06 223 GLN A O 1
ATOM 1799 N N . LEU A 1 224 ? 9.354 -9.256 5.408 1.00 79.62 224 LEU A N 1
ATOM 1800 C CA . LEU A 1 224 ? 8.834 -7.956 4.977 1.00 79.62 224 LEU A CA 1
ATOM 1801 C C . LEU A 1 224 ? 9.758 -6.799 5.377 1.00 79.62 224 LEU A C 1
ATOM 1803 O O . LEU A 1 224 ? 9.915 -5.856 4.606 1.00 79.62 224 LEU A O 1
ATOM 1807 N N . LEU A 1 225 ? 10.422 -6.879 6.536 1.00 81.38 225 LEU A N 1
ATOM 1808 C CA . LEU A 1 225 ? 11.425 -5.898 6.966 1.00 81.38 225 LEU A CA 1
ATOM 1809 C C . LEU A 1 225 ? 12.661 -5.925 6.069 1.00 81.38 225 LEU A C 1
ATOM 1811 O O . LEU A 1 225 ? 13.154 -4.866 5.681 1.00 81.38 225 LEU A O 1
ATOM 1815 N N . LYS A 1 226 ? 13.129 -7.119 5.691 1.00 83.81 226 LYS A N 1
ATOM 1816 C CA . LYS A 1 226 ? 14.226 -7.262 4.731 1.00 83.81 226 LYS A CA 1
ATOM 1817 C C . LYS A 1 226 ? 13.866 -6.604 3.399 1.00 83.81 226 LYS A C 1
ATOM 1819 O O . LYS A 1 226 ? 14.600 -5.733 2.938 1.00 83.81 226 LYS A O 1
ATOM 1824 N N . ILE A 1 227 ? 12.699 -6.936 2.844 1.00 81.88 227 ILE A N 1
ATOM 1825 C CA . ILE A 1 227 ? 12.185 -6.313 1.614 1.00 81.88 227 ILE A CA 1
ATOM 1826 C C . ILE A 1 227 ? 12.102 -4.792 1.773 1.00 81.88 227 ILE A C 1
ATOM 1828 O O . ILE A 1 227 ? 12.583 -4.052 0.919 1.00 81.88 227 ILE A O 1
ATOM 1832 N N . SER A 1 228 ? 11.544 -4.317 2.888 1.00 80.00 228 SER A N 1
ATOM 1833 C CA . SER A 1 228 ? 11.430 -2.891 3.188 1.00 80.00 228 SER A CA 1
ATOM 1834 C C . SER A 1 228 ? 12.782 -2.180 3.173 1.00 80.00 228 SER A C 1
ATOM 1836 O O . SER A 1 228 ? 12.864 -1.076 2.646 1.00 80.00 228 SER A O 1
ATOM 1838 N N . SER A 1 229 ? 13.828 -2.788 3.736 1.00 82.50 229 SER A N 1
ATOM 1839 C CA . SER A 1 229 ? 15.176 -2.204 3.761 1.00 82.50 229 SER A CA 1
ATOM 1840 C C . SER A 1 229 ? 15.851 -2.184 2.386 1.00 82.50 229 SER A C 1
ATOM 1842 O O . SER A 1 229 ? 16.694 -1.334 2.113 1.00 82.50 229 SER A O 1
ATOM 1844 N N . GLU A 1 230 ? 15.467 -3.099 1.494 1.00 84.88 230 GLU A N 1
ATOM 1845 C CA . GLU A 1 230 ? 16.040 -3.208 0.151 1.00 84.88 230 GLU A CA 1
ATOM 1846 C C . GLU A 1 230 ? 15.336 -2.284 -0.864 1.00 84.88 230 GLU A C 1
ATOM 1848 O O . GLU A 1 230 ? 15.932 -1.920 -1.881 1.00 84.88 230 GLU A O 1
ATOM 1853 N N . ILE A 1 231 ? 14.100 -1.845 -0.585 1.00 81.44 231 ILE A N 1
ATOM 1854 C CA . ILE A 1 231 ? 13.330 -0.944 -1.461 1.00 81.44 231 ILE A CA 1
ATOM 1855 C C . ILE A 1 231 ? 14.021 0.416 -1.652 1.00 81.44 231 ILE A C 1
ATOM 1857 O O . ILE A 1 231 ? 14.037 0.923 -2.775 1.00 81.44 231 ILE A O 1
ATOM 1861 N N . ASP A 1 232 ? 14.638 0.986 -0.613 1.00 78.00 232 ASP A N 1
ATOM 1862 C CA . ASP A 1 232 ? 15.358 2.264 -0.734 1.00 78.00 232 ASP A CA 1
ATOM 1863 C C . ASP A 1 232 ? 16.560 2.143 -1.685 1.00 78.00 232 ASP A C 1
ATOM 1865 O O . ASP A 1 232 ? 16.734 2.964 -2.586 1.00 78.00 232 ASP A O 1
ATOM 1869 N N . ASN A 1 233 ? 17.311 1.042 -1.592 1.00 83.38 233 ASN A N 1
ATOM 1870 C CA . ASN A 1 233 ? 18.411 0.734 -2.511 1.00 83.38 233 ASN A CA 1
ATOM 1871 C C . ASN A 1 233 ? 17.919 0.545 -3.960 1.00 83.38 233 ASN A C 1
ATOM 1873 O O . ASN A 1 233 ? 18.591 0.927 -4.918 1.00 83.38 233 ASN A O 1
ATOM 1877 N N . ILE A 1 234 ? 16.727 -0.029 -4.159 1.00 83.50 234 ILE A N 1
ATOM 1878 C CA . ILE A 1 234 ? 16.127 -0.129 -5.497 1.00 83.50 234 ILE A CA 1
ATOM 1879 C C . ILE A 1 234 ? 15.837 1.255 -6.076 1.00 83.50 234 ILE A C 1
ATOM 1881 O O . ILE A 1 234 ? 16.086 1.471 -7.263 1.00 83.50 234 ILE A O 1
ATOM 1885 N N . TYR A 1 235 ? 15.345 2.194 -5.268 1.00 80.12 235 TYR A N 1
ATOM 1886 C CA . TYR A 1 235 ? 15.108 3.555 -5.738 1.00 80.12 235 TYR A CA 1
ATOM 1887 C C . TYR A 1 235 ? 16.385 4.274 -6.130 1.00 80.12 235 TYR A C 1
ATOM 1889 O O . TYR A 1 235 ? 16.413 4.883 -7.196 1.00 80.12 235 TYR A O 1
ATOM 1897 N N . GLU A 1 236 ? 17.435 4.165 -5.319 1.00 83.31 236 GLU A N 1
ATOM 1898 C CA . GLU A 1 236 ? 18.740 4.744 -5.644 1.00 83.31 236 GLU A CA 1
ATOM 1899 C C . GLU A 1 236 ? 19.275 4.186 -6.968 1.00 83.31 236 GLU A C 1
ATOM 1901 O O . GLU A 1 236 ? 19.711 4.940 -7.838 1.00 83.31 236 GLU A O 1
ATOM 1906 N N . LYS A 1 237 ? 19.152 2.869 -7.182 1.00 85.81 237 LYS A N 1
ATOM 1907 C CA . LYS A 1 237 ? 19.537 2.238 -8.450 1.00 85.81 237 LYS A CA 1
ATOM 1908 C C . LYS A 1 237 ? 18.668 2.691 -9.624 1.00 85.81 237 LYS A C 1
ATOM 1910 O O . LYS A 1 237 ? 19.196 2.894 -10.714 1.00 85.81 237 LYS A O 1
ATOM 1915 N N . LEU A 1 238 ? 17.356 2.845 -9.438 1.00 83.81 238 LEU A N 1
ATOM 1916 C CA . LEU A 1 238 ? 16.455 3.340 -10.484 1.00 83.81 238 LEU A CA 1
ATOM 1917 C C . LEU A 1 238 ? 16.746 4.803 -10.844 1.00 83.81 238 LEU A C 1
ATOM 1919 O O . LEU A 1 238 ? 16.734 5.144 -12.027 1.00 83.81 238 LEU A O 1
ATOM 1923 N N . ASP A 1 239 ? 17.023 5.657 -9.855 1.00 84.31 239 ASP A N 1
ATOM 1924 C CA . ASP A 1 239 ? 17.438 7.045 -10.082 1.00 84.31 239 ASP A CA 1
ATOM 1925 C C . ASP A 1 239 ? 18.786 7.090 -10.821 1.00 84.31 239 ASP A C 1
ATOM 1927 O O . ASP A 1 239 ? 18.913 7.820 -11.803 1.00 84.31 239 ASP A O 1
ATOM 1931 N N . TRP A 1 240 ? 19.745 6.235 -10.452 1.00 84.81 240 TRP A N 1
ATOM 1932 C CA . TRP A 1 240 ? 21.012 6.109 -11.177 1.00 84.81 240 TRP A CA 1
ATOM 1933 C C . TRP A 1 240 ? 20.820 5.673 -12.638 1.00 84.81 240 TRP A C 1
ATOM 1935 O O . TRP A 1 240 ? 21.398 6.283 -13.538 1.00 84.81 240 TRP A O 1
ATOM 1945 N N . VAL A 1 241 ? 19.986 4.656 -12.908 1.00 84.31 241 VAL A N 1
ATOM 1946 C CA . VAL A 1 241 ? 19.679 4.211 -14.286 1.00 84.31 241 VAL A CA 1
ATOM 1947 C C . VAL A 1 241 ? 19.071 5.355 -15.092 1.00 84.31 241 VAL A C 1
ATOM 1949 O O . VAL A 1 241 ? 19.485 5.605 -16.223 1.00 84.31 241 VAL A O 1
ATOM 1952 N N . ARG A 1 242 ? 18.113 6.074 -14.504 1.00 82.94 242 ARG A N 1
ATOM 1953 C CA . ARG A 1 242 ? 17.468 7.228 -15.130 1.00 82.94 242 ARG A CA 1
ATOM 1954 C C . ARG A 1 242 ? 18.481 8.316 -15.497 1.00 82.94 242 ARG A C 1
ATOM 1956 O O . ARG A 1 242 ? 18.460 8.806 -16.620 1.00 82.94 242 ARG A O 1
ATOM 1963 N N . GLU A 1 243 ? 19.353 8.687 -14.566 1.00 83.62 243 GLU A N 1
ATOM 1964 C CA . GLU A 1 243 ? 20.318 9.778 -14.747 1.00 83.62 243 GLU A CA 1
ATOM 1965 C C . GLU A 1 243 ? 21.421 9.421 -15.753 1.00 83.62 243 GLU A C 1
ATOM 1967 O O . GLU A 1 243 ? 21.829 10.266 -16.546 1.00 83.62 243 GLU A O 1
ATOM 1972 N N . THR A 1 244 ? 21.858 8.160 -15.778 1.00 82.94 244 THR A N 1
ATOM 1973 C CA . THR A 1 244 ? 22.933 7.686 -16.671 1.00 82.94 244 THR A CA 1
ATOM 1974 C C . THR A 1 244 ? 22.460 7.262 -18.059 1.00 82.94 244 THR A C 1
ATOM 1976 O O . THR A 1 244 ? 23.283 7.121 -18.958 1.00 82.94 244 THR A O 1
ATOM 1979 N N . SER A 1 245 ? 21.152 7.069 -18.254 1.00 82.25 245 SER A N 1
ATOM 1980 C CA . SER A 1 245 ? 20.586 6.534 -19.502 1.00 82.25 245 SER A CA 1
ATOM 1981 C C . SER A 1 245 ? 19.533 7.446 -20.135 1.00 82.25 245 SER A C 1
ATOM 1983 O O . SER A 1 245 ? 18.711 6.988 -20.929 1.00 82.25 245 SER A O 1
ATOM 1985 N N . GLN A 1 246 ? 19.535 8.736 -19.785 1.00 79.56 246 GLN A N 1
ATOM 1986 C CA . GLN A 1 246 ? 18.496 9.679 -20.200 1.00 79.56 246 GLN A CA 1
ATOM 1987 C C . GLN A 1 246 ? 18.389 9.811 -21.728 1.00 79.56 246 GLN A C 1
ATOM 1989 O O . GLN A 1 246 ? 17.282 9.922 -22.241 1.00 79.56 246 GLN A O 1
ATOM 1994 N N . GLU A 1 247 ? 19.504 9.755 -22.463 1.00 79.38 247 GLU A N 1
ATOM 1995 C CA . GLU A 1 247 ? 19.500 9.792 -23.933 1.00 79.38 247 GLU A CA 1
ATOM 1996 C C . GLU A 1 247 ? 18.804 8.560 -24.532 1.00 79.38 247 GLU A C 1
ATOM 1998 O O . GLU A 1 247 ? 17.885 8.696 -25.338 1.00 79.38 247 GLU A O 1
ATOM 2003 N N . THR A 1 248 ? 19.162 7.357 -24.071 1.00 79.88 248 THR A N 1
ATOM 2004 C CA . THR A 1 248 ? 18.513 6.104 -24.488 1.00 79.88 248 THR A CA 1
ATOM 2005 C C . THR A 1 248 ? 17.024 6.098 -24.148 1.00 79.88 248 THR A C 1
ATOM 2007 O O . THR A 1 248 ? 16.213 5.667 -24.963 1.00 79.88 248 THR A O 1
ATOM 2010 N N . ILE A 1 249 ? 16.651 6.600 -22.965 1.00 80.12 249 ILE A N 1
ATOM 2011 C CA . ILE A 1 249 ? 15.250 6.716 -22.540 1.00 80.12 249 ILE A CA 1
ATOM 2012 C C . ILE A 1 249 ? 14.497 7.708 -23.432 1.00 80.12 249 ILE A C 1
ATOM 2014 O O . ILE A 1 249 ? 13.396 7.400 -23.871 1.00 80.12 249 ILE A O 1
ATOM 2018 N N . ASN A 1 250 ? 15.083 8.867 -23.744 1.00 79.56 250 ASN A N 1
ATOM 2019 C CA . ASN A 1 250 ? 14.450 9.866 -24.608 1.00 79.56 250 ASN A CA 1
ATOM 2020 C C . ASN A 1 250 ? 14.235 9.345 -26.036 1.00 79.56 250 ASN A C 1
ATOM 2022 O O . ASN A 1 250 ? 13.229 9.677 -26.643 1.00 79.56 250 ASN A O 1
ATOM 2026 N N . ASN A 1 251 ? 15.147 8.516 -26.553 1.00 78.69 251 ASN A N 1
ATOM 2027 C CA . ASN A 1 251 ? 15.014 7.890 -27.873 1.00 78.69 251 ASN A CA 1
ATOM 2028 C C . ASN A 1 251 ? 14.011 6.722 -27.898 1.00 78.69 251 ASN A C 1
ATOM 2030 O O . ASN A 1 251 ? 13.660 6.234 -28.971 1.00 78.69 251 ASN A O 1
ATOM 2034 N N . PHE A 1 252 ? 13.596 6.233 -26.727 1.00 74.06 252 PHE A N 1
ATOM 2035 C CA . PHE A 1 252 ? 12.647 5.132 -26.582 1.00 74.06 252 PHE A CA 1
ATOM 2036 C C . PHE A 1 252 ? 11.180 5.598 -26.530 1.00 74.06 252 PHE A C 1
ATOM 2038 O O . PHE A 1 252 ? 10.287 4.811 -26.847 1.00 74.06 252 PHE A O 1
ATOM 2045 N N . VAL A 1 253 ? 10.936 6.841 -26.098 1.00 68.50 253 VAL A N 1
ATOM 2046 C CA . VAL A 1 253 ? 9.607 7.463 -25.921 1.00 68.50 253 VAL A CA 1
ATOM 2047 C C . VAL A 1 253 ? 9.156 8.149 -27.202 1.00 68.50 253 VAL A C 1
ATOM 2049 O O . VAL A 1 253 ? 7.960 7.999 -27.538 1.00 68.50 253 VAL A O 1
#

Radius of gyration: 19.65 Å; chains: 1; bounding box: 50×42×52 Å

pLDDT: mean 80.73, std 11.19, range [48.0, 97.06]

Sequence (253 aa):
MLKLCMILSSGDFFLLYDKKKDTCLVTDCGGRSNKKYIFKNKTFLDILDIVDNKIIKNFDNKYALLSHLHSDHYNGFEQLSKKHLDYFDCFFLPYIAPGKKGCHILIDCAILCFLIYPKHFTSTVLSRNILKVIPMATSLSRSIKTVGRKDVIKVFNDSINVLWPPKDGAMWSNSFTEKCSTLISQLISSLNQSSTNNSLSIIRKSLQEYFDIIFSQENSKEQLLKISSEIDNIYEKLDWVRETSQETINNFV

Secondary structure (DSSP, 8-state):
--EEEEE-SSS-EEEEEETTTTEEEEE----S-SS--SSTT--HHHHHHHHHHHTGGG-SEEEEE-SS--HHHHHHHHHHTTT-SS-BSEEEEEP----GGG--HHHHHHHHHHHHS-TTSHHHHHHHHHHHHHHHHHHHBS-EEEE-TT-EEEETTEEEE---S-SSS-SS-HHHHHHHHHHHHHHHHHHTTTTTTTHHHHHHHHHHHHHHHHTSS---HHHHHHHHHHHHHHHHHHHHHHHHSHHHHHHH-

Foldseek 3Di:
DWDWDADPQAAGWIWIDDVVLLEIETWQLFGPDPQQGDDVRHGSQRVLVCCVVPPLVRGPAYEYEYQDQDCRRCVSLLVLLVVDFQSHAEYEYEAQAQAPPLHNLLQLQLLLQCQQDDCPDPSVVSSVRVLVVLLSRLGHHQYYFHDAAQDWDQTSVDTDGHHDDDNPDGPDDPVSSVVSVVLSVVLLVLLCVPPLNCLSVVLSVLVSVLSCQNNDGDHHSVSSVVSSVCSVVSVVSSVVSNVVCVVSSVVSD